Protein AF-A0A972XYU1-F1 (afdb_monomer_lite)

Structure (mmCIF, N/CA/C/O backbone):
data_AF-A0A972XYU1-F1
#
_entry.id   AF-A0A972XYU1-F1
#
loop_
_atom_site.group_PDB
_atom_site.id
_atom_site.type_symbol
_atom_site.label_atom_id
_atom_site.label_alt_id
_atom_site.label_comp_id
_atom_site.label_asym_id
_atom_site.label_entity_id
_atom_site.label_seq_id
_atom_site.pdbx_PDB_ins_code
_atom_site.Cartn_x
_atom_site.Cartn_y
_atom_site.Cartn_z
_atom_site.occupancy
_atom_site.B_iso_or_equiv
_atom_site.auth_seq_id
_atom_site.auth_comp_id
_atom_site.auth_asym_id
_atom_site.auth_atom_id
_atom_site.pdbx_PDB_model_num
ATOM 1 N N . MET A 1 1 ? -11.600 -11.123 3.828 1.00 90.19 1 MET A N 1
ATOM 2 C CA . MET A 1 1 ? -10.222 -11.223 3.298 1.00 90.19 1 MET A CA 1
ATOM 3 C C . MET A 1 1 ? -9.319 -10.352 4.148 1.00 90.19 1 MET A C 1
ATOM 5 O O . MET A 1 1 ? -9.775 -9.289 4.563 1.00 90.19 1 MET A O 1
ATOM 9 N N . ASN A 1 2 ? -8.097 -10.807 4.428 1.00 95.75 2 ASN A N 1
ATOM 10 C CA . ASN A 1 2 ? -7.116 -10.030 5.187 1.00 95.75 2 ASN A CA 1
ATOM 11 C C . ASN A 1 2 ? -6.708 -8.770 4.417 1.00 95.75 2 ASN A C 1
ATOM 13 O O . ASN A 1 2 ? -6.891 -8.700 3.202 1.00 95.75 2 ASN A O 1
ATOM 17 N N . GLN A 1 3 ? -6.166 -7.786 5.122 1.00 98.25 3 GLN A N 1
ATOM 18 C CA . GLN A 1 3 ? -5.840 -6.473 4.581 1.00 98.25 3 GLN A CA 1
ATOM 19 C C . GLN A 1 3 ? -4.377 -6.146 4.861 1.00 98.25 3 GLN A C 1
ATOM 21 O O . GLN A 1 3 ? -3.885 -6.353 5.966 1.00 98.25 3 GLN A O 1
ATOM 26 N N . VAL A 1 4 ? -3.667 -5.637 3.860 1.00 98.69 4 VAL A N 1
ATOM 27 C CA . VAL A 1 4 ? -2.302 -5.121 4.005 1.00 98.69 4 VAL A CA 1
ATOM 28 C C . VAL A 1 4 ? -2.313 -3.658 3.607 1.00 98.69 4 VAL A C 1
ATOM 30 O O . VAL A 1 4 ? -2.708 -3.330 2.493 1.00 98.69 4 VAL A O 1
ATOM 33 N N . TYR A 1 5 ? -1.841 -2.782 4.485 1.00 98.50 5 TYR A N 1
ATOM 34 C CA . TYR A 1 5 ? -1.699 -1.353 4.218 1.00 98.50 5 TYR A CA 1
ATOM 35 C C . TYR A 1 5 ? -0.219 -1.000 4.120 1.00 98.50 5 TYR A C 1
ATOM 37 O O . TYR A 1 5 ? 0.516 -1.202 5.078 1.00 98.50 5 TYR A O 1
ATOM 45 N N . CYS A 1 6 ? 0.251 -0.480 2.981 1.00 98.12 6 CYS A N 1
ATOM 46 C CA . CYS A 1 6 ? 1.668 -0.137 2.801 1.00 98.12 6 CYS A CA 1
ATOM 47 C C . CYS A 1 6 ? 1.879 1.331 2.427 1.00 98.12 6 CYS A C 1
ATOM 49 O O . CYS A 1 6 ? 1.580 1.758 1.305 1.00 98.12 6 CYS A O 1
ATOM 51 N N . GLY A 1 7 ? 2.456 2.104 3.348 1.00 95.88 7 GLY A N 1
ATOM 52 C CA . GLY A 1 7 ? 2.643 3.547 3.207 1.00 95.88 7 GLY A CA 1
ATOM 53 C C . GLY A 1 7 ? 3.882 4.063 3.934 1.00 95.88 7 GLY A C 1
ATOM 54 O O . GLY A 1 7 ? 4.545 3.341 4.660 1.00 95.88 7 GLY A O 1
ATOM 55 N N . CYS A 1 8 ? 4.238 5.328 3.700 1.00 92.38 8 CYS A N 1
ATOM 56 C CA . CYS A 1 8 ? 5.435 5.949 4.294 1.00 92.38 8 CYS A CA 1
ATOM 57 C C . CYS A 1 8 ? 5.183 7.285 5.007 1.00 92.38 8 CYS A C 1
ATOM 59 O O . CYS A 1 8 ? 6.137 7.993 5.301 1.00 92.38 8 CYS A O 1
ATOM 61 N N . GLY A 1 9 ? 3.933 7.717 5.178 1.00 91.19 9 GLY A N 1
ATOM 62 C CA . GLY A 1 9 ? 3.603 9.078 5.616 1.00 91.19 9 GLY A CA 1
ATOM 63 C C . GLY A 1 9 ? 2.517 9.069 6.679 1.00 91.19 9 GLY A C 1
ATOM 64 O O . GLY A 1 9 ? 1.761 8.109 6.766 1.00 91.19 9 GLY A O 1
ATOM 65 N N . LEU A 1 10 ? 2.423 10.149 7.456 1.00 91.25 10 LEU A N 1
ATOM 66 C CA . LEU A 1 10 ? 1.450 10.259 8.550 1.00 91.25 10 LEU A CA 1
ATOM 67 C C . LEU A 1 10 ? 0.012 10.151 8.060 1.00 91.25 10 LEU A C 1
ATOM 69 O O . LEU A 1 10 ? -0.775 9.428 8.649 1.00 91.25 10 LEU A O 1
ATOM 73 N N . TYR A 1 11 ? -0.294 10.796 6.936 1.00 90.75 11 TYR A N 1
ATOM 74 C CA . TYR A 1 11 ? -1.596 10.680 6.287 1.00 90.75 11 TYR A CA 1
ATOM 75 C C . TYR A 1 11 ? -1.922 9.231 5.888 1.00 90.75 11 TYR A C 1
ATOM 77 O O . TYR A 1 11 ? -3.033 8.766 6.106 1.00 90.75 11 TYR A O 1
ATOM 85 N N . HIS A 1 12 ? -0.935 8.478 5.386 1.00 94.69 12 HIS A N 1
ATOM 86 C CA . HIS A 1 12 ? -1.126 7.065 5.051 1.00 94.69 12 HIS A CA 1
ATOM 87 C C . HIS A 1 12 ? -1.398 6.221 6.295 1.00 94.69 12 HIS A C 1
ATOM 89 O O . HIS A 1 12 ? -2.270 5.360 6.273 1.00 94.69 12 HIS A O 1
ATOM 95 N N . ILE A 1 13 ? -0.648 6.462 7.374 1.00 95.31 13 ILE A N 1
ATOM 96 C CA . ILE A 1 13 ? -0.845 5.775 8.654 1.00 95.31 13 ILE A CA 1
ATOM 97 C C . ILE A 1 13 ? -2.240 6.088 9.193 1.00 95.31 13 ILE A C 1
ATOM 99 O O . ILE A 1 13 ? -2.963 5.164 9.539 1.00 95.31 13 ILE A O 1
ATOM 103 N N . TYR A 1 14 ? -2.639 7.359 9.182 1.00 93.19 14 TYR A N 1
ATOM 104 C CA . TYR A 1 14 ? -3.958 7.799 9.621 1.00 93.19 14 TYR A CA 1
ATOM 105 C C . TYR A 1 14 ? -5.088 7.078 8.878 1.00 93.19 14 TYR A C 1
ATOM 107 O O . TYR A 1 14 ? -5.901 6.414 9.511 1.00 93.19 14 TYR A O 1
ATOM 115 N N . ILE A 1 15 ? -5.088 7.097 7.540 1.00 94.38 15 ILE A N 1
ATOM 116 C CA . ILE A 1 15 ? -6.109 6.374 6.762 1.00 94.38 15 ILE A CA 1
ATOM 117 C C . ILE A 1 15 ? -6.056 4.870 7.041 1.00 94.38 15 ILE A C 1
ATOM 119 O O . ILE A 1 15 ? -7.096 4.226 7.141 1.00 94.38 15 ILE A O 1
ATOM 123 N N . SER A 1 16 ? -4.859 4.297 7.190 1.00 97.12 16 SER A N 1
ATOM 124 C CA . SER A 1 16 ? -4.715 2.866 7.480 1.00 97.12 16 SER A CA 1
ATOM 125 C C . SER A 1 16 ? -5.316 2.497 8.834 1.00 97.12 16 SER A C 1
ATOM 127 O O . SER A 1 16 ? -5.904 1.430 8.946 1.00 97.12 16 SER A O 1
ATOM 129 N N . ILE A 1 17 ? -5.209 3.371 9.839 1.00 95.50 17 ILE A N 1
ATOM 130 C CA . ILE A 1 17 ? -5.865 3.202 11.140 1.00 95.50 17 ILE A CA 1
ATOM 131 C C . ILE A 1 17 ? -7.385 3.225 10.968 1.00 95.50 17 ILE A C 1
ATOM 133 O O . ILE A 1 17 ? -8.043 2.273 11.376 1.00 95.50 17 ILE A O 1
ATOM 137 N N . LEU A 1 18 ? -7.932 4.260 10.317 1.00 93.44 18 LEU A N 1
ATOM 138 C CA . LEU A 1 18 ? -9.377 4.379 10.084 1.00 93.44 18 LEU A CA 1
ATOM 139 C C . LEU A 1 18 ? -9.933 3.138 9.373 1.00 93.44 18 LEU A C 1
ATOM 141 O O . LEU A 1 18 ? -10.916 2.529 9.794 1.00 93.44 18 LEU A O 1
ATOM 145 N N . LYS A 1 19 ? -9.246 2.707 8.313 1.00 95.44 19 LYS A N 1
ATOM 146 C CA . LYS A 1 19 ? -9.618 1.515 7.557 1.00 95.44 19 LYS A CA 1
ATOM 147 C C . LYS A 1 19 ? -9.462 0.226 8.360 1.00 95.44 19 LYS A C 1
ATOM 149 O O . LYS A 1 19 ? -10.293 -0.657 8.174 1.00 95.44 19 LYS A O 1
ATOM 154 N N . ALA A 1 20 ? -8.452 0.116 9.222 1.00 96.06 20 ALA A N 1
ATOM 155 C CA . ALA A 1 20 ? -8.247 -1.053 10.073 1.00 96.06 20 ALA A CA 1
ATOM 156 C C . ALA A 1 20 ? -9.299 -1.165 11.185 1.00 96.06 20 ALA A C 1
ATOM 158 O O . ALA A 1 20 ? -9.696 -2.277 11.522 1.00 96.06 20 ALA A O 1
ATOM 159 N N . ILE A 1 21 ? -9.796 -0.042 11.717 1.00 93.31 21 ILE A N 1
ATOM 160 C CA . ILE A 1 21 ? -10.942 -0.024 12.641 1.00 93.31 21 ILE A CA 1
ATOM 161 C C . ILE A 1 21 ? -12.171 -0.623 11.951 1.00 93.31 21 ILE A C 1
ATOM 163 O O . ILE A 1 21 ? -12.780 -1.559 12.472 1.00 93.31 21 ILE A O 1
ATOM 167 N N . ASP A 1 22 ? -12.498 -0.131 10.753 1.00 92.81 22 ASP A N 1
ATOM 168 C CA . ASP A 1 22 ? -13.581 -0.678 9.930 1.00 92.81 22 ASP A CA 1
ATOM 169 C C . ASP A 1 22 ? -13.362 -2.172 9.617 1.00 92.81 22 ASP A C 1
ATOM 171 O O . ASP A 1 22 ? -14.260 -2.999 9.776 1.00 92.81 22 ASP A O 1
ATOM 175 N N . ASP A 1 23 ? -12.144 -2.566 9.245 1.00 95.06 23 ASP A N 1
ATOM 176 C CA . ASP A 1 23 ? -11.809 -3.966 8.984 1.00 95.06 23 ASP A CA 1
ATOM 177 C C . ASP A 1 23 ? -12.017 -4.860 10.208 1.00 95.06 23 ASP A C 1
ATOM 179 O O . ASP A 1 23 ? -12.650 -5.912 10.082 1.00 95.06 23 ASP A O 1
ATOM 183 N N . LYS A 1 24 ? -11.560 -4.427 11.389 1.00 93.56 24 LYS A N 1
ATOM 184 C CA . LYS A 1 24 ? -11.724 -5.162 12.648 1.00 93.56 24 LYS A CA 1
ATOM 185 C C . LYS A 1 24 ? -13.202 -5.317 13.010 1.00 93.56 24 LYS A C 1
ATOM 187 O O . LYS A 1 24 ? -13.619 -6.422 13.354 1.00 93.56 24 LYS A O 1
ATOM 192 N N . LYS A 1 25 ? -14.013 -4.261 12.848 1.00 91.50 25 LYS A N 1
ATOM 193 C CA . LYS A 1 25 ? -15.482 -4.302 13.032 1.00 91.50 25 LYS A CA 1
ATOM 194 C C . LYS A 1 25 ? -16.148 -5.331 12.108 1.00 91.50 25 LYS A C 1
ATOM 196 O O . LYS A 1 25 ? -17.104 -5.990 12.502 1.00 91.50 25 LYS A O 1
ATOM 201 N N . ASN A 1 26 ? -15.589 -5.534 10.917 1.00 92.69 26 ASN A N 1
ATOM 202 C CA . ASN A 1 26 ? -16.036 -6.531 9.942 1.00 92.69 26 ASN A CA 1
ATOM 203 C C . ASN A 1 26 ? -15.332 -7.903 10.072 1.00 92.69 26 ASN A C 1
ATOM 205 O O . ASN A 1 26 ? -15.411 -8.724 9.153 1.00 92.69 26 ASN A O 1
ATOM 209 N N . GLY A 1 27 ? -14.608 -8.164 11.167 1.00 94.69 27 GLY A N 1
ATOM 210 C CA . GLY A 1 27 ? -13.914 -9.436 11.412 1.00 94.69 27 GLY A CA 1
ATOM 211 C C . GLY A 1 27 ? -12.736 -9.717 10.469 1.00 94.69 27 GLY A C 1
ATOM 212 O O . GLY A 1 27 ? -12.319 -10.867 10.318 1.00 94.69 27 GLY A O 1
ATOM 213 N N . ARG A 1 28 ? -12.205 -8.690 9.795 1.00 96.44 28 ARG A N 1
ATOM 214 C CA . ARG A 1 28 ? -11.034 -8.783 8.914 1.00 96.44 28 ARG A CA 1
ATOM 215 C C . ARG A 1 28 ? -9.767 -8.438 9.695 1.00 96.44 28 ARG A C 1
ATOM 217 O O . ARG A 1 28 ? -9.752 -7.522 10.508 1.00 96.44 28 ARG A O 1
ATOM 224 N N . LYS A 1 29 ? -8.686 -9.157 9.398 1.00 98.06 29 LYS A N 1
ATOM 225 C CA . LYS A 1 29 ? -7.358 -8.912 9.972 1.00 98.06 29 LYS A CA 1
ATOM 226 C C . LYS A 1 29 ? -6.569 -7.932 9.115 1.00 98.06 29 LYS A C 1
ATOM 228 O O . LYS A 1 29 ? -6.621 -8.038 7.886 1.00 98.06 29 LYS A O 1
ATOM 233 N N . ALA A 1 30 ? -5.799 -7.048 9.742 1.00 98.50 30 ALA A N 1
ATOM 234 C CA . ALA A 1 30 ? -4.988 -6.048 9.053 1.00 98.50 30 ALA A CA 1
ATOM 235 C C . ALA A 1 30 ? -3.497 -6.163 9.410 1.00 98.50 30 ALA A C 1
ATOM 237 O O . ALA A 1 30 ? -3.143 -6.416 10.554 1.00 98.50 30 ALA A O 1
ATOM 238 N N . LEU A 1 31 ? -2.624 -5.933 8.433 1.00 98.56 31 LEU A N 1
ATOM 239 C CA . LEU A 1 31 ? -1.176 -5.796 8.592 1.00 98.56 31 LEU A CA 1
ATOM 240 C C . LEU A 1 31 ? -0.768 -4.404 8.109 1.00 98.56 31 LEU A C 1
ATOM 242 O O . LEU A 1 31 ? -1.126 -4.008 6.995 1.00 98.56 31 LEU A O 1
ATOM 246 N N . LEU A 1 32 ? 0.005 -3.671 8.909 1.00 98.56 32 LEU A N 1
ATOM 247 C CA . LEU A 1 32 ? 0.544 -2.373 8.508 1.00 98.56 32 LEU A CA 1
ATOM 248 C C . LEU A 1 32 ? 2.018 -2.512 8.127 1.00 98.56 32 LEU A C 1
ATOM 250 O O . LEU A 1 32 ? 2.832 -2.975 8.914 1.00 98.56 32 LEU A O 1
ATOM 254 N N . VAL A 1 33 ? 2.378 -2.065 6.928 1.00 98.31 33 VAL A N 1
ATOM 255 C CA . VAL A 1 33 ? 3.760 -1.975 6.455 1.00 98.31 33 VAL A CA 1
ATOM 256 C C . VAL A 1 33 ? 4.150 -0.505 6.315 1.00 98.31 33 VAL A C 1
ATOM 258 O O . VAL A 1 33 ? 3.739 0.189 5.379 1.00 98.31 33 VAL A O 1
ATOM 261 N N . VAL A 1 34 ? 4.984 -0.031 7.233 1.00 97.38 34 VAL A N 1
ATOM 262 C CA . VAL A 1 34 ? 5.518 1.329 7.257 1.00 97.38 34 VAL A CA 1
ATOM 263 C C . VAL A 1 34 ? 6.870 1.361 6.554 1.00 97.38 34 VAL A C 1
ATOM 265 O O . VAL A 1 34 ? 7.846 0.782 7.017 1.00 97.38 34 VAL A O 1
ATOM 268 N N . ILE A 1 35 ? 6.952 2.088 5.443 1.00 95.62 35 ILE A N 1
ATOM 269 C CA . ILE A 1 35 ? 8.228 2.370 4.782 1.00 95.62 35 ILE A CA 1
ATOM 270 C C . ILE A 1 35 ? 8.944 3.497 5.539 1.00 95.62 35 ILE A C 1
ATOM 272 O O . ILE A 1 35 ? 8.506 4.654 5.499 1.00 95.62 35 ILE A O 1
ATOM 276 N N . ASN A 1 36 ? 10.040 3.157 6.217 1.00 93.69 36 ASN A N 1
ATOM 277 C CA . ASN A 1 36 ? 10.718 4.008 7.203 1.00 93.69 36 ASN A CA 1
ATOM 278 C C . ASN A 1 36 ? 11.739 4.994 6.613 1.00 93.69 36 ASN A C 1
ATOM 280 O O . ASN A 1 36 ? 12.052 6.021 7.210 1.00 93.69 36 ASN A O 1
ATOM 284 N N . ASP A 1 37 ? 12.219 4.737 5.402 1.00 90.50 37 ASP A N 1
ATOM 285 C CA . ASP A 1 37 ? 13.384 5.412 4.827 1.00 90.50 37 ASP A CA 1
ATOM 286 C C . ASP A 1 37 ? 13.052 6.656 3.980 1.00 90.50 37 ASP A C 1
ATOM 288 O O . ASP A 1 37 ? 13.863 7.128 3.172 1.00 90.50 37 ASP A O 1
ATOM 292 N N . ARG A 1 38 ? 11.845 7.209 4.160 1.00 86.88 38 ARG A N 1
ATOM 293 C CA . ARG A 1 38 ? 11.363 8.410 3.454 1.00 86.88 38 ARG A CA 1
ATOM 294 C C . ARG A 1 38 ? 10.969 9.551 4.378 1.00 86.88 38 ARG A C 1
ATOM 296 O O . ARG A 1 38 ? 11.297 10.699 4.075 1.00 86.88 38 ARG A O 1
ATOM 303 N N . THR A 1 39 ? 10.243 9.247 5.448 1.00 87.50 39 THR A N 1
ATOM 304 C CA . THR A 1 39 ? 9.704 10.246 6.374 1.00 87.50 39 THR A CA 1
ATOM 305 C C . THR A 1 39 ? 10.495 10.205 7.665 1.00 87.50 39 THR A C 1
ATOM 307 O O . THR A 1 39 ? 10.590 9.172 8.320 1.00 87.50 39 THR A O 1
ATOM 310 N N . LYS A 1 40 ? 11.074 11.349 8.029 1.00 86.06 40 LYS A N 1
ATOM 311 C CA . LYS A 1 40 ? 11.899 11.470 9.229 1.00 86.06 40 LYS A CA 1
ATOM 312 C C . LYS A 1 40 ? 11.090 11.083 10.472 1.00 86.06 40 LYS A C 1
ATOM 314 O O . LYS A 1 40 ? 9.971 11.559 10.638 1.00 86.06 40 LYS A O 1
ATOM 319 N N . ASN A 1 41 ? 11.689 10.270 11.340 1.00 86.69 41 ASN A N 1
ATOM 320 C CA . ASN A 1 41 ? 11.133 9.827 12.623 1.00 86.69 41 ASN A CA 1
ATOM 321 C C . ASN A 1 41 ? 9.821 9.025 12.530 1.00 86.69 41 ASN A C 1
ATOM 323 O O . ASN A 1 41 ? 9.164 8.838 13.552 1.00 86.69 41 ASN A O 1
ATOM 327 N N . ILE A 1 42 ? 9.429 8.526 11.352 1.00 88.69 42 ILE A N 1
ATOM 328 C CA . ILE A 1 42 ? 8.193 7.736 11.215 1.00 88.69 42 ILE A CA 1
ATOM 329 C C . ILE A 1 42 ? 8.232 6.451 12.060 1.00 88.69 42 ILE A C 1
ATOM 331 O O . ILE A 1 42 ? 7.205 6.007 12.553 1.00 88.69 42 ILE A O 1
ATOM 335 N N . GLU A 1 43 ? 9.429 5.912 12.305 1.00 88.56 43 GLU A N 1
ATOM 336 C CA . GLU A 1 43 ? 9.661 4.735 13.152 1.00 88.56 43 GLU A CA 1
ATOM 337 C C . GLU A 1 43 ? 9.258 4.949 14.612 1.00 88.56 43 GLU A C 1
ATOM 339 O O . GLU A 1 43 ? 8.939 3.993 15.310 1.00 88.56 43 GLU A O 1
ATOM 344 N N . THR A 1 44 ? 9.217 6.203 15.076 1.00 90.75 44 THR A N 1
ATOM 345 C CA . THR A 1 44 ? 8.785 6.511 16.450 1.00 90.75 44 THR A CA 1
ATOM 346 C C . THR A 1 44 ? 7.309 6.186 16.684 1.00 90.75 44 THR A C 1
ATOM 348 O O . THR A 1 44 ? 6.879 6.126 17.829 1.00 90.75 44 THR A O 1
ATOM 351 N N . LEU A 1 45 ? 6.546 5.953 15.610 1.00 91.88 45 LEU A N 1
ATOM 352 C CA . LEU A 1 45 ? 5.145 5.552 15.666 1.00 91.88 45 LEU A CA 1
ATOM 353 C C . LEU A 1 45 ? 4.942 4.038 15.745 1.00 91.88 45 LEU A C 1
ATOM 355 O O . LEU A 1 45 ? 3.822 3.625 16.005 1.00 91.88 45 LEU A O 1
ATOM 359 N N . ILE A 1 46 ? 5.963 3.203 15.530 1.00 93.12 46 ILE A N 1
ATOM 360 C CA . ILE A 1 46 ? 5.765 1.746 15.419 1.00 93.12 46 ILE A CA 1
ATOM 361 C C . ILE A 1 46 ? 5.200 1.153 16.717 1.00 93.12 46 ILE A C 1
ATOM 363 O O . ILE A 1 46 ? 4.178 0.475 16.668 1.00 93.12 46 ILE A O 1
ATOM 367 N N . GLU A 1 47 ? 5.794 1.461 17.874 1.00 92.75 47 GLU A N 1
ATOM 368 C CA . GLU A 1 47 ? 5.302 0.950 19.165 1.00 92.75 47 GLU A CA 1
ATOM 369 C C . GLU A 1 47 ? 3.916 1.505 19.542 1.00 92.75 47 GLU A C 1
ATOM 371 O O . GLU A 1 47 ? 3.035 0.703 19.862 1.00 92.75 47 GLU A O 1
ATOM 376 N N . PRO A 1 48 ? 3.641 2.823 19.426 1.00 92.25 48 PRO A N 1
ATOM 377 C CA . PRO A 1 48 ? 2.282 3.331 19.608 1.00 92.25 48 PRO A CA 1
ATOM 378 C C . PRO A 1 48 ? 1.253 2.708 18.651 1.00 92.25 48 PRO A C 1
ATOM 380 O O . PRO A 1 48 ? 0.110 2.487 19.028 1.00 92.25 48 PRO A O 1
ATOM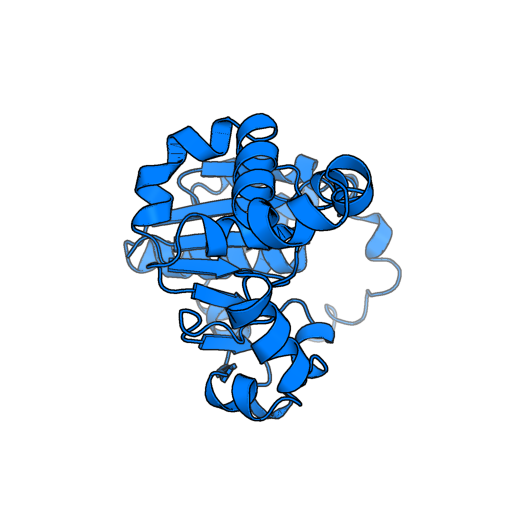 383 N N . LEU A 1 49 ? 1.628 2.388 17.409 1.00 94.62 49 LEU A N 1
ATOM 384 C CA . LEU A 1 49 ? 0.718 1.731 16.465 1.00 94.62 49 LEU A CA 1
ATOM 385 C C . LEU A 1 49 ? 0.427 0.278 16.853 1.00 94.62 49 LEU A C 1
ATOM 387 O O . LEU A 1 49 ? -0.699 -0.182 16.666 1.00 94.62 49 LEU A O 1
ATOM 391 N N . ARG A 1 50 ? 1.410 -0.440 17.406 1.00 94.69 50 ARG A N 1
ATOM 392 C CA . ARG A 1 50 ? 1.222 -1.803 17.928 1.00 94.69 50 ARG A CA 1
ATOM 393 C C . ARG A 1 50 ? 0.271 -1.826 19.122 1.00 94.69 50 ARG A C 1
ATOM 395 O O . ARG A 1 50 ? -0.572 -2.713 19.207 1.00 94.69 50 ARG A O 1
ATOM 402 N N . SER A 1 51 ? 0.340 -0.826 20.004 1.00 91.38 51 SER A N 1
ATOM 403 C CA . SER A 1 51 ? -0.540 -0.743 21.181 1.00 91.38 51 SER A CA 1
ATOM 404 C C . SER A 1 51 ? -2.016 -0.469 20.841 1.00 91.38 51 SER A C 1
ATOM 406 O O . SER A 1 51 ? -2.896 -0.633 21.692 1.00 91.38 51 SER A O 1
ATOM 408 N N . LEU A 1 52 ? -2.327 -0.104 19.590 1.00 90.75 52 LEU A N 1
ATOM 409 C CA . LEU A 1 52 ? -3.708 0.035 19.132 1.00 90.75 52 LEU A CA 1
ATOM 410 C C . LEU A 1 52 ? -4.446 -1.308 19.013 1.00 90.75 52 LEU A C 1
ATOM 412 O O . LEU A 1 52 ? -5.677 -1.305 19.005 1.00 90.75 52 LEU A O 1
ATOM 416 N N . ASP A 1 53 ? -3.743 -2.443 18.932 1.00 91.75 53 ASP A N 1
ATOM 417 C CA . ASP A 1 53 ? -4.359 -3.765 18.708 1.00 91.75 53 ASP A CA 1
ATOM 418 C C . ASP A 1 53 ? -5.274 -3.788 17.456 1.00 91.75 53 ASP A C 1
ATOM 420 O O . ASP A 1 53 ? -6.263 -4.510 17.369 1.00 91.75 53 ASP A O 1
ATOM 424 N N . LEU A 1 54 ? -5.000 -2.927 16.471 1.00 94.81 54 LEU A N 1
ATOM 425 C CA . LEU A 1 54 ? -5.750 -2.868 15.206 1.00 94.81 54 LEU A CA 1
ATOM 426 C C . LEU A 1 54 ? -5.106 -3.709 14.110 1.00 94.81 54 LEU A C 1
ATOM 428 O O . LEU A 1 54 ? -5.777 -4.142 13.174 1.00 94.81 54 LEU A O 1
ATOM 432 N N . PHE A 1 55 ? -3.800 -3.908 14.220 1.00 97.62 55 PHE A N 1
ATOM 433 C CA . PHE A 1 55 ? -3.008 -4.646 13.260 1.00 97.62 55 PHE A CA 1
ATOM 434 C C . PHE A 1 55 ? -2.476 -5.901 13.934 1.00 97.62 55 PHE A C 1
ATOM 436 O O . PHE A 1 55 ? -2.033 -5.848 15.077 1.00 97.62 55 PHE A O 1
ATOM 443 N N . GLU A 1 56 ? -2.469 -7.008 13.199 1.00 97.69 56 GLU A N 1
ATOM 444 C CA . GLU A 1 56 ? -1.799 -8.238 13.623 1.00 97.69 56 GLU A CA 1
ATOM 445 C C . GLU A 1 56 ? -0.300 -7.985 13.835 1.00 97.69 56 GLU A C 1
ATOM 447 O O . GLU A 1 56 ? 0.311 -8.600 14.700 1.00 97.69 56 GLU A O 1
ATOM 452 N N . GLU A 1 57 ? 0.278 -7.066 13.050 1.00 97.94 57 GLU A N 1
ATOM 453 C CA . GLU A 1 57 ? 1.635 -6.553 13.220 1.00 97.94 57 GLU A CA 1
ATOM 454 C C . GLU A 1 57 ? 1.818 -5.210 12.483 1.00 97.94 57 GLU A C 1
ATOM 456 O O . GLU A 1 57 ? 1.102 -4.880 11.527 1.00 97.94 57 GLU A O 1
ATOM 461 N N . VAL A 1 58 ? 2.810 -4.435 12.922 1.00 98.06 58 VAL A N 1
ATOM 462 C CA . VAL A 1 58 ? 3.295 -3.217 12.273 1.00 98.06 58 VAL A CA 1
ATOM 463 C C . VAL A 1 58 ? 4.749 -3.430 11.848 1.00 98.06 58 VAL A C 1
ATOM 465 O O . VAL A 1 58 ? 5.682 -3.364 12.647 1.00 98.06 58 VAL A O 1
ATOM 468 N N . LEU A 1 59 ? 4.961 -3.666 10.555 1.00 97.69 59 LEU A N 1
ATOM 469 C CA . LEU A 1 59 ? 6.278 -3.902 9.974 1.00 97.69 59 LEU A CA 1
ATOM 470 C C . LEU A 1 59 ? 6.925 -2.585 9.548 1.00 97.69 59 LEU A C 1
ATOM 472 O O . LEU A 1 59 ? 6.402 -1.883 8.686 1.00 97.69 59 LEU A O 1
ATOM 476 N N . SER A 1 60 ? 8.102 -2.283 10.088 1.00 96.50 60 SER A N 1
ATOM 477 C CA . SER A 1 60 ? 8.973 -1.220 9.574 1.00 96.50 60 SER A CA 1
ATOM 478 C C . SER A 1 60 ? 9.873 -1.788 8.477 1.00 96.50 60 SER A C 1
ATOM 480 O O . SER A 1 60 ? 10.533 -2.799 8.713 1.00 96.50 60 SER A O 1
ATOM 482 N N . VAL A 1 61 ? 9.885 -1.195 7.280 1.00 96.38 61 VAL A N 1
ATOM 483 C CA . VAL A 1 61 ? 10.672 -1.686 6.133 1.00 96.38 61 VAL A CA 1
ATOM 484 C C . VAL A 1 61 ? 11.400 -0.566 5.388 1.00 96.38 61 VAL A C 1
ATOM 486 O O . VAL A 1 61 ? 10.851 0.511 5.156 1.00 96.38 61 VAL A O 1
ATOM 489 N N . GLU A 1 62 ? 12.608 -0.847 4.912 1.00 94.94 62 GLU A N 1
ATOM 490 C CA . GLU A 1 62 ? 13.350 0.007 3.985 1.00 94.94 62 GLU A CA 1
ATOM 491 C C . GLU A 1 62 ? 12.910 -0.244 2.538 1.00 94.94 62 GLU A C 1
ATOM 493 O O . GLU A 1 62 ? 12.635 -1.378 2.135 1.00 94.94 62 GLU A O 1
ATOM 498 N N . SER A 1 63 ? 12.868 0.803 1.708 1.00 93.62 63 SER A N 1
ATOM 499 C CA . SER A 1 63 ? 12.472 0.647 0.309 1.00 93.62 63 SER A CA 1
ATOM 500 C C . SER A 1 63 ? 12.984 1.727 -0.652 1.00 93.62 63 SER A C 1
ATOM 502 O O . SER A 1 63 ? 13.544 1.407 -1.708 1.00 93.62 63 SER A O 1
ATOM 504 N N . TYR A 1 64 ? 12.807 3.019 -0.353 1.00 90.50 64 TYR A N 1
ATOM 505 C CA . TYR A 1 64 ? 13.242 4.082 -1.273 1.00 90.50 64 TYR A CA 1
ATOM 506 C C . TYR A 1 64 ? 14.753 4.080 -1.490 1.00 90.50 64 TYR A C 1
ATOM 508 O O . TYR A 1 64 ? 15.228 4.256 -2.619 1.00 90.50 64 TYR A O 1
ATOM 516 N N . THR A 1 65 ? 15.501 3.906 -0.409 1.00 88.69 65 THR A N 1
ATOM 517 C CA . THR A 1 65 ? 16.960 3.921 -0.400 1.00 88.69 65 THR A CA 1
ATOM 518 C C . THR A 1 65 ? 17.528 2.707 -1.124 1.00 88.69 65 THR A C 1
ATOM 520 O O . THR A 1 65 ? 18.466 2.868 -1.909 1.00 88.69 65 THR A O 1
ATOM 523 N N . LEU A 1 66 ? 16.887 1.539 -0.988 1.00 86.94 66 LEU A N 1
ATOM 524 C CA . LEU A 1 66 ? 17.286 0.288 -1.641 1.00 86.94 66 LEU A CA 1
ATOM 525 C C . LEU A 1 66 ? 17.430 0.473 -3.148 1.00 86.94 66 LEU A C 1
ATOM 527 O O . LEU A 1 66 ? 18.451 0.164 -3.765 1.00 86.94 66 LEU A O 1
ATOM 531 N N . PHE A 1 67 ? 16.420 1.086 -3.757 1.00 82.56 67 PHE A N 1
ATOM 532 C CA . PHE A 1 67 ? 16.340 1.179 -5.205 1.00 82.56 67 PHE A CA 1
ATOM 533 C C . PHE A 1 67 ? 17.081 2.375 -5.806 1.00 82.56 67 PHE A C 1
ATOM 535 O O . PHE A 1 67 ? 17.096 2.517 -7.046 1.00 82.56 67 PHE A O 1
ATOM 542 N N . LYS A 1 68 ? 17.704 3.217 -4.971 1.00 83.50 68 LYS A N 1
ATOM 543 C CA . LYS A 1 68 ? 18.577 4.311 -5.403 1.00 83.50 68 LYS A CA 1
ATOM 544 C C . LYS A 1 68 ? 19.838 3.716 -6.027 1.00 83.50 68 LYS A C 1
ATOM 546 O O . LYS A 1 68 ? 20.520 2.893 -5.432 1.00 83.50 68 LYS A O 1
ATOM 551 N N . GLY A 1 69 ? 20.136 4.092 -7.270 1.00 79.81 69 GLY A N 1
ATOM 552 C CA . GLY A 1 69 ? 21.322 3.594 -7.979 1.00 79.81 69 GLY A CA 1
ATOM 553 C C . GLY A 1 69 ? 21.250 2.138 -8.465 1.00 79.81 69 GLY A C 1
ATOM 554 O O . GLY A 1 69 ? 22.216 1.676 -9.066 1.00 79.81 69 GLY A O 1
ATOM 555 N N . LEU A 1 70 ? 20.116 1.436 -8.311 1.00 85.25 70 LEU A N 1
ATOM 556 C CA . LEU A 1 70 ? 19.958 0.032 -8.732 1.00 85.25 70 LEU A CA 1
ATOM 557 C C . LEU A 1 70 ? 20.380 -0.217 -10.192 1.00 85.25 70 LEU A C 1
ATOM 559 O O . LEU A 1 70 ? 21.073 -1.183 -10.490 1.00 85.25 70 LEU A O 1
ATOM 563 N N . LYS A 1 71 ? 20.015 0.689 -11.112 1.00 85.19 71 LYS A N 1
ATOM 564 C CA . LYS A 1 71 ? 20.406 0.594 -12.531 1.00 85.19 71 LYS A CA 1
ATOM 565 C C . LYS A 1 71 ? 21.926 0.621 -12.717 1.00 85.19 71 LYS A C 1
ATOM 567 O O . LYS A 1 71 ? 22.442 -0.108 -13.555 1.00 85.19 71 LYS A O 1
ATOM 572 N N . LYS A 1 72 ? 22.632 1.444 -11.932 1.00 87.19 72 LYS A N 1
ATOM 573 C CA . LYS A 1 72 ? 24.096 1.546 -11.970 1.00 87.19 72 LYS A CA 1
ATOM 574 C C . LYS A 1 72 ? 24.745 0.273 -11.421 1.00 87.19 72 LYS A C 1
ATOM 576 O O . LYS A 1 72 ? 25.679 -0.217 -12.036 1.00 87.19 72 LYS A O 1
ATOM 581 N N . ARG A 1 73 ? 24.218 -0.281 -10.320 1.00 86.06 73 ARG A N 1
ATOM 582 C CA . ARG A 1 73 ? 24.729 -1.524 -9.709 1.00 86.06 73 ARG A CA 1
ATOM 583 C C . ARG A 1 73 ? 24.533 -2.753 -10.598 1.00 86.06 73 ARG A C 1
ATOM 585 O O . ARG A 1 73 ? 25.432 -3.573 -10.706 1.00 86.06 73 ARG A O 1
ATOM 592 N N . LEU A 1 74 ? 23.367 -2.885 -11.235 1.00 86.25 74 LEU A N 1
ATOM 593 C CA . LEU A 1 74 ? 23.060 -4.047 -12.078 1.00 86.25 74 LEU A CA 1
ATOM 594 C C . LEU A 1 74 ? 23.684 -3.960 -13.479 1.00 86.25 74 LEU A C 1
ATOM 596 O O . LEU A 1 74 ? 23.942 -4.991 -14.096 1.00 86.25 74 LEU A O 1
ATOM 600 N N . GLY A 1 75 ? 23.899 -2.749 -13.996 1.00 88.31 75 GLY A N 1
ATOM 601 C CA . GLY A 1 75 ? 24.174 -2.520 -15.413 1.00 88.31 75 GLY A CA 1
ATOM 602 C C . GLY A 1 75 ? 22.898 -2.569 -16.264 1.00 88.31 75 GLY A C 1
ATOM 603 O O . GLY A 1 75 ? 21.871 -3.113 -15.856 1.00 88.31 75 GLY A O 1
ATOM 604 N N . ILE A 1 76 ? 22.943 -1.974 -17.461 1.00 85.75 76 ILE A N 1
ATOM 605 C CA . ILE A 1 76 ? 21.754 -1.747 -18.305 1.00 85.75 76 ILE A CA 1
ATOM 606 C C . ILE A 1 76 ? 21.055 -3.066 -18.657 1.00 85.75 76 ILE A C 1
ATOM 608 O O . ILE A 1 76 ? 19.870 -3.206 -18.374 1.00 85.75 76 ILE A O 1
ATOM 612 N N . PHE A 1 77 ? 21.776 -4.054 -19.191 1.00 84.12 77 PHE A N 1
ATOM 613 C CA . PHE A 1 77 ? 21.182 -5.328 -19.615 1.00 84.12 77 PHE A CA 1
ATOM 614 C C . PHE A 1 77 ? 20.480 -6.068 -18.468 1.00 84.12 77 PHE A C 1
ATOM 616 O O . PHE A 1 77 ? 19.293 -6.380 -18.564 1.00 84.12 77 PHE A O 1
ATOM 623 N N . LYS A 1 78 ? 21.162 -6.280 -17.334 1.00 83.56 78 LYS A N 1
ATOM 624 C CA . LYS A 1 78 ? 20.549 -6.939 -16.166 1.00 83.56 78 LYS A CA 1
ATOM 625 C C . LYS A 1 78 ? 19.420 -6.107 -15.557 1.00 83.56 78 LYS A C 1
ATOM 627 O O . LYS A 1 78 ? 18.481 -6.674 -15.011 1.00 83.56 78 LYS A O 1
ATOM 632 N N . TYR A 1 79 ? 19.466 -4.781 -15.671 1.00 83.62 79 TYR A N 1
ATOM 633 C CA . TYR A 1 79 ? 18.365 -3.921 -15.244 1.00 83.62 79 TYR A CA 1
ATOM 634 C C . TYR A 1 79 ? 17.122 -4.038 -16.140 1.00 83.62 79 TYR A C 1
ATOM 636 O O . TYR A 1 79 ? 16.014 -3.810 -15.664 1.00 83.62 79 TYR A O 1
ATOM 644 N N . PHE A 1 80 ? 17.267 -4.375 -17.420 1.00 83.44 80 PHE A N 1
ATOM 645 C CA . PHE A 1 80 ? 16.113 -4.583 -18.298 1.00 83.44 80 PHE A CA 1
ATOM 646 C C . PHE A 1 80 ? 15.497 -5.974 -18.119 1.00 83.44 80 PHE A C 1
ATOM 648 O O . PHE A 1 80 ? 14.286 -6.068 -17.968 1.00 83.44 80 PHE A O 1
ATOM 655 N N . PHE A 1 81 ? 16.312 -7.030 -18.044 1.00 83.94 81 PHE A N 1
ATOM 656 C CA . PHE A 1 81 ? 15.805 -8.413 -18.028 1.00 83.94 81 PHE A CA 1
ATOM 657 C C . PHE A 1 81 ? 15.731 -9.057 -16.635 1.00 83.94 81 PHE A C 1
ATOM 659 O O . PHE A 1 81 ? 14.957 -9.982 -16.415 1.00 83.94 81 PHE A O 1
ATOM 666 N N . GLY A 1 82 ? 16.526 -8.586 -15.672 1.00 85.94 82 GLY A N 1
ATOM 667 C CA . GLY A 1 82 ? 16.654 -9.184 -14.334 1.00 85.94 82 GLY A CA 1
ATOM 668 C C . GLY A 1 82 ? 16.119 -8.318 -13.195 1.00 85.94 82 GLY A C 1
ATOM 669 O O . GLY A 1 82 ? 16.269 -8.676 -12.025 1.00 85.94 82 GLY A O 1
ATOM 670 N N . ARG A 1 83 ? 15.510 -7.166 -13.496 1.00 89.31 83 ARG A N 1
ATOM 671 C CA . ARG A 1 83 ? 15.138 -6.179 -12.474 1.00 89.31 83 ARG A CA 1
ATOM 672 C C . ARG A 1 83 ? 14.081 -6.668 -11.499 1.00 89.31 83 ARG A C 1
ATOM 674 O O . ARG A 1 83 ? 14.203 -6.340 -10.326 1.00 89.31 83 ARG A O 1
ATOM 681 N N . ALA A 1 84 ? 13.075 -7.420 -11.939 1.00 90.44 84 ALA A N 1
ATOM 682 C CA . ALA A 1 84 ? 12.045 -7.929 -11.032 1.00 90.44 84 ALA A CA 1
ATOM 683 C C . ALA A 1 84 ? 12.659 -8.839 -9.952 1.00 90.44 84 ALA A C 1
ATOM 685 O O . ALA A 1 84 ? 12.461 -8.614 -8.759 1.00 90.44 84 ALA A O 1
ATOM 686 N N . LYS A 1 85 ? 13.514 -9.782 -10.373 1.00 91.06 85 LYS A N 1
ATOM 687 C CA . LYS A 1 85 ? 14.273 -10.661 -9.474 1.00 91.06 85 LYS A CA 1
ATOM 688 C C . LYS A 1 85 ? 15.199 -9.872 -8.545 1.00 91.06 85 LYS A C 1
ATOM 690 O O . LYS A 1 85 ? 15.252 -10.172 -7.359 1.00 91.06 85 LYS A O 1
ATOM 695 N N . ALA A 1 86 ? 15.901 -8.863 -9.064 1.00 91.50 86 ALA A N 1
ATOM 696 C CA . ALA A 1 86 ? 16.790 -8.030 -8.257 1.00 91.50 86 ALA A CA 1
ATOM 697 C C . ALA A 1 86 ? 16.031 -7.198 -7.212 1.00 91.50 86 ALA A C 1
ATOM 699 O O . ALA A 1 86 ? 16.471 -7.122 -6.075 1.00 91.50 86 ALA A O 1
ATOM 700 N N . ILE A 1 87 ? 14.881 -6.618 -7.578 1.00 93.19 87 ILE A N 1
ATOM 701 C CA . ILE A 1 87 ? 14.018 -5.877 -6.646 1.00 93.19 87 ILE A CA 1
ATOM 702 C C . ILE A 1 87 ? 13.523 -6.793 -5.534 1.00 93.19 87 ILE A C 1
ATOM 704 O O . ILE A 1 87 ? 13.634 -6.423 -4.373 1.00 93.19 87 ILE A O 1
ATOM 708 N N . LYS A 1 88 ? 13.006 -7.976 -5.890 1.00 94.75 88 LYS A N 1
ATOM 709 C CA . LYS A 1 88 ? 12.549 -8.968 -4.913 1.00 94.75 88 LYS A CA 1
ATOM 710 C C . LYS A 1 88 ? 13.670 -9.331 -3.940 1.00 94.75 88 LYS A C 1
ATOM 712 O O . LYS A 1 88 ? 13.500 -9.174 -2.740 1.00 94.75 88 LYS A O 1
ATOM 717 N N . LYS A 1 89 ? 14.827 -9.721 -4.479 1.00 93.56 89 LYS A N 1
ATOM 718 C CA . LYS A 1 89 ? 15.993 -10.118 -3.690 1.00 93.56 89 LYS A CA 1
ATOM 719 C C . LYS A 1 89 ? 16.469 -9.003 -2.752 1.00 93.56 89 LYS A C 1
ATOM 721 O O . LYS A 1 89 ? 16.572 -9.237 -1.559 1.00 93.56 89 LYS A O 1
ATOM 726 N N . GLU A 1 90 ? 16.730 -7.800 -3.272 1.00 93.44 90 GLU A N 1
ATOM 727 C CA . GLU A 1 90 ? 17.227 -6.688 -2.444 1.00 93.44 90 GLU A CA 1
ATOM 728 C C . GLU A 1 90 ? 16.221 -6.285 -1.354 1.00 93.44 90 GLU A C 1
ATOM 730 O O . GLU A 1 90 ? 16.633 -5.905 -0.261 1.00 93.44 90 GLU A O 1
ATOM 735 N N . PHE A 1 91 ? 14.916 -6.358 -1.640 1.00 96.50 91 PHE A N 1
ATOM 736 C CA . PHE A 1 91 ? 13.882 -6.042 -0.658 1.00 96.50 91 PHE A CA 1
ATOM 737 C C . PHE A 1 91 ? 13.820 -7.088 0.461 1.00 96.50 91 PHE A C 1
ATOM 739 O O . PHE A 1 91 ? 13.787 -6.706 1.626 1.00 96.50 91 PHE A O 1
ATOM 746 N N . GLU A 1 92 ? 13.835 -8.383 0.125 1.00 96.69 92 GLU A N 1
ATOM 747 C CA . GLU A 1 92 ? 13.789 -9.488 1.099 1.00 96.69 92 GLU A CA 1
ATOM 748 C C . GLU A 1 92 ? 15.074 -9.556 1.947 1.00 96.69 92 GLU A C 1
ATOM 750 O O . GLU A 1 92 ? 14.998 -9.784 3.148 1.00 96.69 92 GLU A O 1
ATOM 755 N N . GLU A 1 93 ? 16.251 -9.285 1.367 1.00 95.25 93 GLU A N 1
ATOM 756 C CA . GLU A 1 93 ? 17.530 -9.265 2.104 1.00 95.25 93 GLU A CA 1
ATOM 757 C C . GLU A 1 93 ? 17.611 -8.137 3.141 1.00 95.25 93 GLU A C 1
ATOM 759 O O . GLU A 1 93 ? 18.280 -8.278 4.163 1.00 95.25 93 GLU A O 1
ATOM 764 N N . ARG A 1 94 ? 16.963 -7.001 2.873 1.00 95.12 94 ARG A N 1
ATOM 765 C CA . ARG A 1 94 ? 16.975 -5.827 3.761 1.00 95.12 94 ARG A CA 1
ATOM 766 C C . ARG A 1 94 ? 15.820 -5.806 4.746 1.00 95.12 94 ARG A C 1
ATOM 768 O O . ARG A 1 94 ? 15.923 -5.143 5.769 1.00 95.12 94 ARG A O 1
ATOM 775 N N . ASN A 1 95 ? 14.755 -6.535 4.440 1.00 97.19 95 ASN A N 1
ATOM 776 C CA . ASN A 1 95 ? 13.553 -6.613 5.254 1.00 97.19 95 ASN A CA 1
ATOM 777 C C . ASN A 1 95 ? 13.176 -8.077 5.523 1.00 97.19 95 ASN A C 1
ATOM 779 O O . ASN A 1 95 ? 12.074 -8.480 5.149 1.00 97.19 95 ASN A O 1
ATOM 783 N N . PRO A 1 96 ? 14.055 -8.899 6.127 1.00 97.19 96 PRO A N 1
ATOM 784 C CA . PRO A 1 96 ? 13.798 -10.330 6.309 1.00 97.19 96 PRO A CA 1
ATOM 785 C C . PRO A 1 96 ? 12.496 -10.620 7.073 1.00 97.19 96 PRO A C 1
ATOM 787 O O . PRO A 1 96 ? 11.814 -11.590 6.753 1.00 97.19 96 PRO A O 1
ATOM 790 N N . GLN A 1 97 ? 12.086 -9.735 7.986 1.00 96.38 97 GLN A N 1
ATOM 791 C CA . GLN A 1 97 ? 10.830 -9.809 8.739 1.00 96.38 97 GLN A CA 1
ATOM 792 C C . GLN A 1 97 ? 9.576 -9.871 7.851 1.00 96.38 97 GLN A C 1
ATOM 794 O O . GLN A 1 97 ? 8.547 -10.391 8.267 1.00 96.38 97 GLN A O 1
ATOM 799 N N . ILE A 1 98 ? 9.632 -9.379 6.603 1.00 97.06 98 ILE A N 1
ATOM 800 C CA . ILE A 1 98 ? 8.486 -9.464 5.682 1.00 97.06 98 ILE A CA 1
ATOM 801 C C . ILE A 1 98 ? 8.173 -10.913 5.284 1.00 97.06 98 ILE A C 1
ATOM 803 O O . ILE A 1 98 ? 7.043 -11.210 4.900 1.00 97.06 98 ILE A O 1
ATOM 807 N N . LEU A 1 99 ? 9.168 -11.805 5.347 1.00 97.50 99 LEU A N 1
ATOM 808 C CA . LEU A 1 99 ? 9.038 -13.204 4.937 1.00 97.50 99 LEU A CA 1
ATOM 809 C C . LEU A 1 99 ? 8.235 -14.026 5.948 1.00 97.50 99 LEU A C 1
ATOM 811 O O . LEU A 1 99 ? 7.560 -14.973 5.555 1.00 97.50 99 LEU A O 1
ATOM 815 N N . GLU A 1 100 ? 8.250 -13.632 7.221 1.00 98.12 100 GLU A N 1
ATOM 816 C CA . GLU A 1 100 ? 7.436 -14.248 8.278 1.00 98.12 100 GLU A CA 1
ATOM 817 C C . GLU A 1 100 ? 5.932 -14.064 8.012 1.00 98.12 100 GLU A C 1
ATOM 819 O O . GLU A 1 100 ? 5.112 -14.886 8.413 1.00 98.12 100 GLU A O 1
ATOM 824 N N . TRP A 1 101 ? 5.579 -13.026 7.249 1.00 98.06 101 TRP A N 1
ATOM 825 C CA . TRP A 1 101 ? 4.207 -12.662 6.898 1.00 98.06 101 TRP A CA 1
ATOM 826 C C . TRP A 1 101 ? 3.831 -13.017 5.451 1.00 98.06 101 TRP A C 1
ATOM 828 O O . TRP A 1 101 ? 2.762 -12.620 4.986 1.00 98.06 101 TRP A O 1
ATOM 838 N N . ASP A 1 102 ? 4.663 -13.777 4.728 1.00 97.75 102 ASP A N 1
ATOM 839 C CA . ASP A 1 102 ? 4.464 -14.089 3.300 1.00 97.75 102 ASP A CA 1
ATOM 840 C C . ASP A 1 102 ? 3.093 -14.733 3.038 1.00 97.75 102 ASP A C 1
ATOM 842 O O . ASP A 1 102 ? 2.345 -14.274 2.174 1.00 97.75 102 ASP A O 1
ATOM 846 N N . ALA A 1 103 ? 2.702 -15.714 3.860 1.00 97.81 103 ALA A N 1
ATOM 847 C CA . ALA A 1 103 ? 1.404 -16.380 3.750 1.00 97.81 103 ALA A CA 1
ATOM 848 C C . ALA A 1 103 ? 0.223 -15.439 4.044 1.00 97.81 103 ALA A C 1
ATOM 850 O O . ALA A 1 103 ? -0.811 -15.526 3.379 1.00 97.81 103 ALA A O 1
ATOM 851 N N . PHE A 1 104 ? 0.367 -14.524 5.008 1.00 98.38 104 PHE A N 1
ATOM 852 C CA . PHE A 1 104 ? -0.662 -13.526 5.300 1.00 98.38 104 PHE A CA 1
ATOM 853 C C . PHE A 1 104 ? -0.839 -12.585 4.107 1.00 98.38 104 PHE A C 1
ATOM 855 O O . PHE A 1 104 ? -1.957 -12.390 3.634 1.00 98.38 104 PHE A O 1
ATOM 862 N N . ILE A 1 105 ? 0.270 -12.042 3.593 1.00 98.31 105 ILE A N 1
ATOM 863 C CA . ILE A 1 105 ? 0.264 -11.071 2.496 1.00 98.31 105 ILE A CA 1
ATOM 864 C C . ILE A 1 105 ? -0.251 -11.720 1.209 1.00 98.31 105 ILE A C 1
ATOM 866 O O . ILE A 1 105 ? -1.077 -11.125 0.525 1.00 98.31 105 ILE A O 1
ATOM 870 N N . ALA A 1 106 ? 0.161 -12.951 0.896 1.00 97.69 106 ALA A N 1
ATOM 871 C CA . ALA A 1 106 ? -0.292 -13.682 -0.288 1.00 97.69 106 ALA A CA 1
ATOM 872 C C . ALA A 1 106 ? -1.813 -13.931 -0.314 1.00 97.69 106 ALA A C 1
ATOM 874 O O . ALA A 1 106 ? -2.379 -14.085 -1.391 1.00 97.69 106 ALA A O 1
ATOM 875 N N . ASN A 1 107 ? -2.481 -13.920 0.844 1.00 97.19 107 ASN A N 1
ATOM 876 C CA . ASN A 1 107 ? -3.928 -14.129 0.974 1.00 97.19 107 ASN A CA 1
ATOM 877 C C . ASN A 1 107 ? -4.694 -12.854 1.381 1.00 97.19 107 ASN A C 1
ATOM 879 O O . ASN A 1 107 ? -5.821 -12.927 1.882 1.00 97.19 107 ASN A O 1
ATOM 883 N N . ALA A 1 108 ? -4.084 -11.683 1.194 1.00 98.12 108 ALA A N 1
ATOM 884 C CA . ALA A 1 108 ? -4.664 -10.397 1.552 1.00 98.12 108 ALA A CA 1
ATOM 885 C C . ALA A 1 108 ? -5.026 -9.543 0.331 1.00 98.12 108 ALA A C 1
ATOM 887 O O . ALA A 1 108 ? -4.495 -9.704 -0.770 1.00 98.12 108 ALA A O 1
ATOM 888 N N . GLU A 1 109 ? -5.888 -8.560 0.555 1.00 98.12 109 GLU A N 1
ATOM 889 C CA . GLU A 1 109 ? -5.951 -7.385 -0.301 1.00 98.12 109 GLU A CA 1
ATOM 890 C C . GLU A 1 109 ? -4.812 -6.434 0.048 1.00 98.12 109 GLU A C 1
ATOM 892 O O . GLU A 1 109 ? -4.564 -6.162 1.225 1.00 98.12 109 GLU A O 1
ATOM 897 N N . ILE A 1 110 ? -4.109 -5.929 -0.964 1.00 98.50 110 ILE A N 1
ATOM 898 C CA . ILE A 1 110 ? -2.937 -5.081 -0.751 1.00 98.50 110 ILE A CA 1
ATOM 899 C C . ILE A 1 110 ? -3.265 -3.638 -1.138 1.00 98.50 110 ILE A C 1
ATOM 901 O O . ILE A 1 110 ? -3.336 -3.272 -2.314 1.00 98.50 110 ILE A O 1
ATOM 905 N N . ASN A 1 111 ? -3.413 -2.802 -0.118 1.00 98.50 111 ASN A N 1
ATOM 906 C CA . ASN A 1 111 ? -3.678 -1.374 -0.200 1.00 98.50 111 ASN A CA 1
ATOM 907 C C . ASN A 1 111 ? -2.346 -0.613 -0.235 1.00 98.50 111 ASN A C 1
ATOM 909 O O . ASN A 1 111 ? -1.623 -0.513 0.762 1.00 98.50 111 ASN A O 1
ATOM 913 N N . LEU A 1 112 ? -1.991 -0.086 -1.405 1.00 98.19 112 LEU A N 1
ATOM 914 C CA . LEU A 1 112 ? -0.718 0.593 -1.629 1.00 98.19 112 LEU A CA 1
ATOM 915 C C . LEU A 1 112 ? -0.914 2.106 -1.726 1.00 98.19 112 LEU A C 1
ATOM 917 O O . LEU A 1 112 ? -1.526 2.610 -2.671 1.00 98.19 112 LEU A O 1
ATOM 921 N N . TYR A 1 113 ? -0.294 2.834 -0.799 1.00 96.06 113 TYR A N 1
ATOM 922 C CA . TYR A 1 113 ? -0.119 4.279 -0.904 1.00 96.06 113 TYR A CA 1
ATOM 923 C C . TYR A 1 113 ? 1.124 4.577 -1.739 1.00 96.06 113 TYR A C 1
ATOM 925 O O . TYR A 1 113 ? 2.160 3.916 -1.584 1.00 96.06 113 TYR A O 1
ATOM 933 N N . HIS A 1 114 ? 1.052 5.604 -2.588 1.00 89.44 114 HIS A N 1
ATOM 934 C CA . HIS A 1 114 ? 2.149 6.005 -3.471 1.00 89.44 114 HIS A CA 1
ATOM 935 C C . HIS A 1 114 ? 2.703 4.821 -4.287 1.00 89.44 114 HIS A C 1
ATOM 937 O O . HIS A 1 114 ? 3.816 4.337 -4.053 1.00 89.44 114 HIS A O 1
ATOM 943 N N . VAL A 1 115 ? 1.926 4.326 -5.259 1.00 92.81 115 VAL A N 1
ATOM 944 C CA . VAL A 1 115 ? 2.278 3.152 -6.081 1.00 92.81 115 VAL A CA 1
ATOM 945 C C . VAL A 1 115 ? 3.405 3.488 -7.064 1.00 92.81 115 VAL A C 1
ATOM 947 O O . VAL A 1 115 ? 3.194 3.656 -8.263 1.00 92.81 115 VAL A O 1
ATOM 950 N N . VAL A 1 116 ? 4.629 3.609 -6.558 1.00 92.00 116 VAL A N 1
ATOM 951 C CA . VAL A 1 116 ? 5.851 3.870 -7.330 1.00 92.00 116 VAL A CA 1
ATOM 952 C C . VAL A 1 116 ? 6.878 2.760 -7.116 1.00 92.00 116 VAL A C 1
ATOM 954 O O . VAL A 1 116 ? 6.581 1.710 -6.552 1.00 92.00 116 VAL A O 1
ATOM 957 N N . LYS A 1 117 ? 8.114 2.960 -7.592 1.00 90.69 117 LYS A N 1
ATOM 958 C CA . LYS A 1 117 ? 9.174 1.939 -7.581 1.00 90.69 117 LYS A CA 1
ATOM 959 C C . LYS A 1 117 ? 9.403 1.306 -6.202 1.00 90.69 117 LYS A C 1
ATOM 961 O O . LYS A 1 117 ? 9.657 0.111 -6.152 1.00 90.69 117 LYS A O 1
ATOM 966 N N . SER A 1 118 ? 9.279 2.065 -5.115 1.00 91.12 118 SER A N 1
ATOM 967 C CA . SER A 1 118 ? 9.420 1.550 -3.745 1.00 91.12 118 SER A CA 1
ATOM 968 C C . SER A 1 118 ? 8.352 0.514 -3.359 1.00 91.12 118 SER A C 1
ATOM 970 O O . SER A 1 118 ? 8.583 -0.326 -2.501 1.00 91.12 118 SER A O 1
ATOM 972 N N . ARG A 1 119 ? 7.190 0.488 -4.014 1.00 94.75 119 ARG A N 1
ATOM 973 C CA . ARG A 1 119 ? 6.146 -0.523 -3.749 1.00 94.75 119 ARG A CA 1
ATOM 974 C C . ARG A 1 119 ? 6.122 -1.635 -4.791 1.00 94.75 119 ARG A C 1
ATOM 976 O O . ARG A 1 119 ? 5.310 -2.548 -4.702 1.00 94.75 119 ARG A O 1
ATOM 983 N N . ALA A 1 120 ? 7.024 -1.591 -5.773 1.00 95.31 120 ALA A N 1
ATOM 984 C CA . ALA A 1 120 ? 7.050 -2.574 -6.849 1.00 95.31 120 ALA A CA 1
ATOM 985 C C . ALA A 1 120 ? 7.274 -4.002 -6.335 1.00 95.31 120 ALA A C 1
ATOM 987 O O . ALA A 1 120 ? 6.804 -4.935 -6.976 1.00 95.31 120 ALA A O 1
ATOM 988 N N . TYR A 1 121 ? 7.949 -4.161 -5.187 1.00 96.81 121 TYR A N 1
ATOM 989 C CA . TYR A 1 121 ? 8.122 -5.448 -4.514 1.00 96.81 121 TYR A CA 1
ATOM 990 C C . TYR A 1 121 ? 6.799 -6.212 -4.387 1.00 96.81 121 TYR A C 1
ATOM 992 O O . TYR A 1 121 ? 6.718 -7.336 -4.870 1.00 96.81 121 TYR A O 1
ATOM 1000 N N . PHE A 1 122 ? 5.755 -5.582 -3.839 1.00 97.88 122 PHE A N 1
ATOM 1001 C CA . PHE A 1 122 ? 4.470 -6.242 -3.603 1.00 97.88 122 PHE A CA 1
ATOM 1002 C C . PHE A 1 122 ? 3.819 -6.716 -4.902 1.00 97.88 122 PHE A C 1
ATOM 1004 O O . PHE A 1 122 ? 3.384 -7.856 -4.989 1.00 97.88 122 PHE A O 1
ATOM 1011 N N . ILE A 1 123 ? 3.837 -5.882 -5.942 1.00 97.31 123 ILE A N 1
ATOM 1012 C CA . ILE A 1 123 ? 3.240 -6.217 -7.244 1.00 97.31 123 ILE A CA 1
ATOM 1013 C C . ILE A 1 123 ? 4.028 -7.339 -7.942 1.00 97.31 123 ILE A C 1
ATOM 1015 O O . ILE A 1 123 ? 3.449 -8.184 -8.615 1.00 97.31 123 ILE A O 1
ATOM 1019 N N . ILE A 1 124 ? 5.356 -7.356 -7.785 1.00 95.94 124 ILE A N 1
ATOM 1020 C CA . ILE A 1 124 ? 6.235 -8.383 -8.364 1.00 95.94 124 ILE A CA 1
ATOM 1021 C C . ILE A 1 124 ? 6.093 -9.719 -7.626 1.00 95.94 124 ILE A C 1
ATOM 1023 O O . ILE A 1 124 ? 6.081 -10.771 -8.261 1.00 95.94 124 ILE A O 1
ATOM 1027 N N . LYS A 1 125 ? 6.059 -9.684 -6.292 1.00 97.38 125 LYS A N 1
ATOM 1028 C CA . LYS A 1 125 ? 6.046 -10.870 -5.430 1.00 97.38 125 LYS A CA 1
ATOM 1029 C C . LYS A 1 125 ? 4.666 -11.523 -5.378 1.00 97.38 125 LYS A C 1
ATOM 1031 O O . LYS A 1 125 ? 4.595 -12.748 -5.404 1.00 97.38 125 LYS A O 1
ATOM 1036 N N . TYR A 1 126 ? 3.608 -10.715 -5.353 1.00 97.25 126 TYR A N 1
ATOM 1037 C CA . TYR A 1 126 ? 2.224 -11.141 -5.154 1.00 97.25 126 TYR A CA 1
ATOM 1038 C C . TYR A 1 126 ? 1.345 -10.762 -6.361 1.00 97.25 126 TYR A C 1
ATOM 1040 O O . TYR A 1 126 ? 0.379 -10.015 -6.219 1.00 97.25 126 TYR A O 1
ATOM 1048 N N . PRO A 1 127 ? 1.669 -11.223 -7.586 1.00 95.50 127 PRO A N 1
ATOM 1049 C CA . PRO A 1 127 ? 1.014 -10.741 -8.805 1.00 95.50 127 PRO A CA 1
ATOM 1050 C C . PRO A 1 127 ? -0.481 -11.083 -8.879 1.00 95.50 127 PRO A C 1
ATOM 1052 O O . PRO A 1 127 ? -1.223 -10.380 -9.564 1.00 95.50 127 PRO A O 1
ATOM 1055 N N . ASN A 1 128 ? -0.912 -12.133 -8.171 1.00 96.19 128 ASN A N 1
ATOM 1056 C CA . ASN A 1 128 ? -2.284 -12.644 -8.180 1.00 96.19 128 ASN A CA 1
ATOM 1057 C C . ASN A 1 128 ? -3.190 -12.000 -7.119 1.00 96.19 128 ASN A C 1
ATOM 1059 O O . ASN A 1 128 ? -4.384 -12.285 -7.098 1.00 96.19 128 ASN A O 1
ATOM 1063 N N . ASN A 1 129 ? -2.646 -11.158 -6.240 1.00 97.81 129 ASN A N 1
ATOM 1064 C CA . ASN A 1 129 ? -3.445 -10.474 -5.230 1.00 97.81 129 ASN A CA 1
ATOM 1065 C C . ASN A 1 129 ? -4.313 -9.384 -5.854 1.00 97.81 129 ASN A C 1
ATOM 1067 O O . ASN A 1 129 ? -3.954 -8.791 -6.874 1.00 97.81 129 ASN A O 1
ATOM 1071 N N . ASN A 1 130 ? -5.426 -9.076 -5.187 1.00 97.38 130 ASN A N 1
ATOM 1072 C CA . ASN A 1 130 ? -6.160 -7.851 -5.461 1.00 97.38 130 ASN A CA 1
ATOM 1073 C C . ASN A 1 130 ? -5.413 -6.663 -4.841 1.00 97.38 130 ASN A C 1
ATOM 1075 O O . ASN A 1 130 ? -5.068 -6.690 -3.656 1.00 97.38 130 ASN A O 1
ATOM 1079 N N . PHE A 1 131 ? -5.174 -5.625 -5.637 1.00 98.31 131 PHE A N 1
ATOM 1080 C CA . PHE A 1 131 ? -4.555 -4.387 -5.184 1.00 98.31 131 PHE A CA 1
ATOM 1081 C C . PHE A 1 131 ? -5.557 -3.239 -5.213 1.00 98.31 131 PHE A C 1
ATOM 1083 O O . PHE A 1 131 ? -6.350 -3.101 -6.147 1.00 98.31 131 PHE A O 1
ATOM 1090 N N . ARG A 1 132 ? -5.435 -2.351 -4.231 1.00 98.12 132 ARG A N 1
ATOM 1091 C CA . ARG A 1 132 ? -6.090 -1.044 -4.223 1.00 98.12 132 ARG A CA 1
ATOM 1092 C C . ARG A 1 132 ? -5.026 0.034 -4.161 1.00 98.12 132 ARG A C 1
ATOM 1094 O O . ARG A 1 132 ? -4.048 -0.076 -3.417 1.00 98.12 132 ARG A O 1
ATOM 1101 N N . MET A 1 133 ? -5.186 1.072 -4.970 1.00 97.50 133 MET A N 1
ATOM 1102 C CA . MET A 1 133 ? -4.376 2.274 -4.826 1.00 97.50 133 MET A CA 1
ATOM 1103 C C . MET A 1 133 ? -5.073 3.208 -3.844 1.00 97.50 133 MET A C 1
ATOM 1105 O O . MET A 1 133 ? -6.213 3.588 -4.079 1.00 97.50 133 MET A O 1
ATOM 1109 N N . MET A 1 134 ? -4.371 3.605 -2.788 1.00 97.31 134 MET A N 1
ATOM 1110 C CA . MET A 1 134 ? -4.874 4.571 -1.813 1.00 97.31 134 MET A CA 1
ATOM 1111 C C . MET A 1 134 ? -4.386 5.982 -2.145 1.00 97.31 134 MET A C 1
ATOM 1113 O O . MET A 1 134 ? -3.264 6.159 -2.638 1.00 97.31 134 MET A O 1
ATOM 1117 N N . GLU A 1 135 ? -5.204 6.985 -1.834 1.00 94.69 135 GLU A N 1
ATOM 1118 C CA . GLU A 1 135 ? -4.842 8.393 -1.952 1.00 94.69 135 GLU A CA 1
ATOM 1119 C C . GLU A 1 135 ? -3.570 8.735 -1.154 1.00 94.69 135 GLU A C 1
ATOM 1121 O O . GLU A 1 135 ? -3.464 8.487 0.044 1.00 94.69 135 GLU A O 1
ATOM 1126 N N . GLU A 1 136 ? -2.595 9.355 -1.823 1.00 88.81 136 GLU A N 1
ATOM 1127 C CA . GLU A 1 136 ? -1.420 9.984 -1.186 1.00 88.81 136 GLU A CA 1
ATOM 1128 C C . GLU A 1 136 ? -1.583 11.514 -1.030 1.00 88.81 136 GLU A C 1
ATOM 1130 O O . GLU A 1 136 ? -0.806 12.179 -0.345 1.00 88.81 136 GLU A O 1
ATOM 1135 N N . GLY A 1 137 ? -2.587 12.091 -1.692 1.00 88.38 137 GLY A N 1
ATOM 1136 C CA . GLY A 1 137 ? -2.810 13.527 -1.845 1.00 88.38 137 GLY A CA 1
ATOM 1137 C C . GLY A 1 137 ? -2.797 13.945 -3.318 1.00 88.38 137 GLY A C 1
ATOM 1138 O O . GLY A 1 137 ? -3.078 13.137 -4.209 1.00 88.38 137 GLY A O 1
ATOM 1139 N N . THR A 1 138 ? -2.418 15.199 -3.596 1.00 88.81 138 THR A N 1
ATOM 1140 C CA . THR A 1 138 ? -2.525 15.835 -4.930 1.00 88.81 138 THR A CA 1
ATOM 1141 C C . THR A 1 138 ? -1.880 15.038 -6.068 1.00 88.81 138 THR A C 1
ATOM 1143 O O . THR A 1 138 ? -2.397 15.032 -7.187 1.00 88.81 138 THR A O 1
ATOM 1146 N N . GLY A 1 139 ? -0.789 14.315 -5.790 1.00 88.31 139 GLY A N 1
ATOM 1147 C CA . GLY A 1 139 ? -0.108 13.445 -6.755 1.00 88.31 139 GLY A CA 1
ATOM 1148 C C . GLY A 1 139 ? -1.024 12.388 -7.385 1.00 88.31 139 GLY A C 1
ATOM 1149 O O . GLY A 1 139 ? -0.894 12.092 -8.575 1.00 88.31 139 GLY A O 1
ATOM 1150 N N . THR A 1 140 ? -1.998 11.886 -6.624 1.00 92.19 140 THR A N 1
ATOM 1151 C CA . THR A 1 140 ? -2.961 10.865 -7.069 1.00 92.19 140 THR A CA 1
ATOM 1152 C C . THR A 1 140 ? -3.880 11.379 -8.177 1.00 92.19 140 THR A C 1
ATOM 1154 O O . THR A 1 140 ? -4.236 10.630 -9.086 1.00 92.19 140 THR A O 1
ATOM 1157 N N . TYR A 1 141 ? -4.218 12.670 -8.148 1.00 95.00 141 TYR A N 1
ATOM 1158 C CA . TYR A 1 141 ? -5.151 13.287 -9.092 1.00 95.00 141 TYR A CA 1
ATOM 1159 C C . TYR A 1 141 ? -4.472 13.713 -10.393 1.00 95.00 141 TYR A C 1
ATOM 1161 O O . TYR A 1 141 ? -5.077 13.656 -11.463 1.00 95.00 141 TYR A O 1
ATOM 1169 N N . VAL A 1 142 ? -3.197 14.109 -10.333 1.00 93.38 142 VAL A N 1
ATOM 1170 C CA . VAL A 1 142 ? -2.470 14.643 -11.499 1.00 93.38 142 VAL A CA 1
ATOM 1171 C C . VAL A 1 142 ? -1.678 13.589 -12.274 1.00 93.38 142 VAL A C 1
ATOM 1173 O O . VAL A 1 142 ? -1.249 13.854 -13.402 1.00 93.38 142 VAL A O 1
ATOM 1176 N N . GLN A 1 143 ? -1.468 12.400 -11.698 1.00 89.81 143 GLN A N 1
ATOM 1177 C CA . GLN A 1 143 ? -0.664 11.350 -12.322 1.00 89.81 143 GLN A CA 1
ATOM 1178 C C . GLN A 1 143 ? -1.260 10.868 -13.650 1.00 89.81 143 GLN A C 1
ATOM 1180 O O . GLN A 1 143 ? -2.448 10.572 -13.793 1.00 89.81 143 GLN A O 1
ATOM 1185 N N . THR A 1 144 ? -0.391 10.733 -14.644 1.00 90.44 144 THR A N 1
ATOM 1186 C CA . THR A 1 144 ? -0.722 10.166 -15.950 1.00 90.44 144 THR A CA 1
ATOM 1187 C C . THR A 1 144 ? 0.440 9.305 -16.422 1.00 90.44 144 THR A C 1
ATOM 1189 O O . THR A 1 144 ? 1.598 9.584 -16.110 1.00 90.44 144 THR A O 1
ATOM 1192 N N . LEU A 1 145 ? 0.135 8.235 -17.152 1.00 92.19 145 LEU A N 1
ATOM 1193 C CA . LEU A 1 145 ? 1.141 7.361 -17.743 1.00 92.19 145 LEU A CA 1
ATOM 1194 C C . LEU A 1 145 ? 0.780 7.117 -19.205 1.00 92.19 145 LEU A C 1
ATOM 1196 O O . LEU A 1 145 ? -0.316 6.635 -19.512 1.00 92.19 145 LEU A O 1
ATOM 1200 N N . SER A 1 146 ? 1.690 7.462 -20.119 1.00 92.06 146 SER A N 1
ATOM 1201 C CA . SER A 1 146 ? 1.410 7.321 -21.547 1.00 92.06 146 SER A CA 1
ATOM 1202 C C . SER A 1 146 ? 1.235 5.848 -21.928 1.00 92.06 146 SER A C 1
ATOM 1204 O O . SER A 1 146 ? 1.744 4.937 -21.268 1.00 92.06 146 SER A O 1
ATOM 1206 N N . TRP A 1 147 ? 0.510 5.585 -23.018 1.00 92.06 147 TRP A N 1
ATOM 1207 C CA . TRP A 1 147 ? 0.367 4.222 -23.535 1.00 92.06 147 TRP A CA 1
ATOM 1208 C C . TRP A 1 147 ? 1.727 3.591 -23.875 1.00 92.06 147 TRP A C 1
ATOM 1210 O O . TRP A 1 147 ? 1.991 2.463 -23.469 1.00 92.06 147 TRP A O 1
ATOM 1220 N N . SER A 1 148 ? 2.634 4.346 -24.503 1.00 93.50 148 SER A N 1
ATOM 1221 C CA . SER A 1 148 ? 3.980 3.862 -24.829 1.00 93.50 148 SER A CA 1
ATOM 1222 C C . SER A 1 148 ? 4.789 3.480 -23.584 1.00 93.50 148 SER A C 1
ATOM 1224 O O . SER A 1 148 ? 5.437 2.436 -23.566 1.00 93.50 148 SER A O 1
ATOM 1226 N N . GLN A 1 149 ? 4.706 4.265 -22.505 1.00 92.69 149 GLN A N 1
ATOM 1227 C CA . GLN A 1 149 ? 5.365 3.944 -21.236 1.00 92.69 149 GLN A CA 1
ATOM 1228 C C . GLN A 1 149 ? 4.777 2.692 -20.579 1.00 92.69 149 GLN A C 1
ATOM 1230 O O . GLN A 1 149 ? 5.522 1.905 -19.994 1.00 92.69 149 GLN A O 1
ATOM 1235 N N . ARG A 1 150 ? 3.459 2.490 -20.688 1.00 92.38 150 ARG A N 1
ATOM 1236 C CA . ARG A 1 150 ? 2.782 1.284 -20.191 1.00 92.38 150 ARG A CA 1
ATOM 1237 C C . ARG A 1 150 ? 3.247 0.036 -20.925 1.00 92.38 150 ARG A C 1
ATOM 1239 O O . ARG A 1 150 ? 3.643 -0.930 -20.278 1.00 92.38 150 ARG A O 1
ATOM 1246 N N . VAL A 1 151 ? 3.271 0.086 -22.256 1.00 91.50 151 VAL A N 1
ATOM 1247 C CA . VAL A 1 151 ? 3.744 -1.023 -23.096 1.00 91.50 151 VAL A CA 1
ATOM 1248 C C . VAL A 1 151 ? 5.215 -1.324 -22.816 1.00 91.50 151 VAL A C 1
ATOM 1250 O O . VAL A 1 151 ? 5.561 -2.478 -22.572 1.00 91.50 151 VAL A O 1
ATOM 1253 N N . LEU A 1 152 ? 6.065 -0.293 -22.759 1.00 90.50 152 LEU A N 1
ATOM 1254 C CA . LEU A 1 152 ? 7.484 -0.442 -22.438 1.00 90.50 152 LEU A CA 1
ATOM 1255 C C . LEU A 1 152 ? 7.686 -1.149 -21.093 1.00 90.50 152 LEU A C 1
ATOM 1257 O O . LEU A 1 152 ? 8.433 -2.119 -21.017 1.00 90.50 152 LEU A O 1
ATOM 1261 N N . ARG A 1 153 ? 7.010 -0.697 -20.030 1.00 90.62 153 ARG A N 1
ATOM 1262 C CA . ARG A 1 153 ? 7.146 -1.312 -18.701 1.00 90.62 153 ARG A CA 1
ATOM 1263 C C . ARG A 1 153 ? 6.657 -2.759 -18.705 1.00 90.62 153 ARG A C 1
ATOM 1265 O O . ARG A 1 153 ? 7.417 -3.645 -18.325 1.00 90.62 153 ARG A O 1
ATOM 1272 N N . LYS A 1 154 ? 5.432 -2.992 -19.181 1.00 88.00 154 LYS A N 1
ATOM 1273 C CA . LYS A 1 154 ? 4.775 -4.297 -19.081 1.00 88.00 154 LYS A CA 1
ATOM 1274 C C . LYS A 1 154 ? 5.423 -5.352 -19.975 1.00 88.00 154 LYS A C 1
ATOM 1276 O O . LYS A 1 154 ? 5.750 -6.427 -19.493 1.00 88.00 154 LYS A O 1
ATOM 1281 N N . TYR A 1 155 ? 5.620 -5.048 -21.256 1.00 87.31 155 TYR A N 1
ATOM 1282 C CA . TYR A 1 155 ? 5.988 -6.060 -22.250 1.00 87.31 155 TYR A CA 1
ATOM 1283 C C . TYR A 1 155 ? 7.484 -6.100 -22.557 1.00 87.31 155 TYR A C 1
ATOM 1285 O O . TYR A 1 155 ? 8.023 -7.177 -22.778 1.00 87.31 155 TYR A O 1
ATOM 1293 N N . LEU A 1 156 ? 8.172 -4.954 -22.549 1.00 84.50 156 LEU A N 1
ATOM 1294 C CA . LEU A 1 156 ? 9.601 -4.912 -22.886 1.00 84.50 156 LEU A CA 1
ATOM 1295 C C . LEU A 1 156 ? 10.502 -5.051 -21.656 1.00 84.50 156 LEU A C 1
ATOM 1297 O O . LEU A 1 156 ? 11.588 -5.611 -21.746 1.00 84.50 156 LEU A O 1
ATOM 1301 N N . MET A 1 157 ? 10.068 -4.533 -20.505 1.00 85.12 157 MET A N 1
ATOM 1302 C CA . MET A 1 157 ? 10.854 -4.561 -19.266 1.00 85.12 157 MET A CA 1
ATOM 1303 C C . MET A 1 157 ? 10.386 -5.616 -18.260 1.00 85.12 157 MET A C 1
ATOM 1305 O O . MET A 1 157 ? 10.993 -5.718 -17.194 1.00 85.12 157 MET A O 1
ATOM 1309 N N . ASN A 1 158 ? 9.295 -6.337 -18.555 1.00 85.19 158 ASN A N 1
ATOM 1310 C CA . ASN A 1 158 ? 8.626 -7.255 -17.627 1.00 85.19 158 ASN A CA 1
ATOM 1311 C C . ASN A 1 158 ? 8.514 -6.665 -16.204 1.00 85.19 158 ASN A C 1
ATOM 1313 O O . ASN A 1 158 ? 8.949 -7.245 -15.207 1.00 85.19 158 ASN A O 1
ATOM 1317 N N . TYR A 1 159 ? 8.039 -5.422 -16.138 1.00 90.69 159 TYR A N 1
ATOM 1318 C CA . TYR A 1 159 ? 8.017 -4.602 -14.937 1.00 90.69 159 TYR A CA 1
ATOM 1319 C C . TYR A 1 159 ? 6.608 -4.033 -14.728 1.00 90.69 159 TYR A C 1
ATOM 1321 O O . TYR A 1 159 ? 5.979 -3.633 -15.713 1.00 90.69 159 TYR A O 1
ATOM 1329 N N . PRO A 1 160 ? 6.122 -3.930 -13.474 1.00 93.06 160 PRO A N 1
ATOM 1330 C CA . PRO A 1 160 ? 4.827 -3.322 -13.200 1.00 93.06 160 PRO A CA 1
ATOM 1331 C C . PRO A 1 160 ? 4.694 -1.937 -13.830 1.00 93.06 160 PRO A C 1
ATOM 1333 O O . PRO A 1 160 ? 5.639 -1.136 -13.847 1.00 93.06 160 PRO A O 1
ATOM 1336 N N . MET A 1 161 ? 3.505 -1.630 -14.337 1.00 94.44 161 MET A N 1
ATOM 1337 C CA . MET A 1 161 ? 3.211 -0.302 -14.863 1.00 94.44 161 MET A CA 1
ATOM 1338 C C . MET A 1 161 ? 3.270 0.749 -13.755 1.00 94.44 161 MET A C 1
ATOM 1340 O O . MET A 1 161 ? 3.746 1.855 -14.030 1.00 94.44 161 MET A O 1
ATOM 1344 N N . LEU A 1 162 ? 2.925 0.370 -12.517 1.00 93.56 162 LEU A N 1
ATOM 1345 C CA . LEU A 1 162 ? 2.799 1.218 -11.332 1.00 93.56 162 LEU A CA 1
ATOM 1346 C C . LEU A 1 162 ? 1.634 2.214 -11.455 1.00 93.56 162 LEU A C 1
ATOM 1348 O O . LEU A 1 162 ? 0.890 2.197 -12.435 1.00 93.56 162 LEU A O 1
ATOM 1352 N N . MET A 1 163 ? 1.477 3.095 -10.460 1.00 93.25 163 MET A N 1
ATOM 1353 C CA . MET A 1 163 ? 0.480 4.178 -10.450 1.00 93.25 163 MET A CA 1
ATOM 1354 C C . MET A 1 163 ? -0.972 3.680 -10.608 1.00 93.25 163 MET A C 1
ATOM 1356 O O . MET A 1 163 ? -1.803 4.377 -11.178 1.00 93.25 163 MET A O 1
ATOM 1360 N N . GLY A 1 164 ? -1.266 2.443 -10.184 1.00 93.62 164 GLY A N 1
ATOM 1361 C CA . GLY A 1 164 ? -2.601 1.834 -10.286 1.00 93.62 164 GLY A CA 1
ATOM 1362 C C . GLY A 1 164 ? -3.019 1.373 -11.692 1.00 93.62 164 GLY A C 1
ATOM 1363 O O . GLY A 1 164 ? -4.157 0.941 -11.897 1.00 93.62 164 GLY A O 1
ATOM 1364 N N . TYR A 1 165 ? -2.124 1.444 -12.687 1.00 95.25 165 TYR A N 1
ATOM 1365 C CA . TYR A 1 165 ? -2.446 1.019 -14.056 1.00 95.25 165 TYR A CA 1
ATOM 1366 C C . TYR A 1 165 ? -2.406 -0.495 -14.249 1.00 95.25 165 TYR A C 1
ATOM 1368 O O . TYR A 1 165 ? -2.982 -0.976 -15.226 1.00 95.25 165 TYR A O 1
ATOM 1376 N N . ASP A 1 166 ? -1.717 -1.237 -13.378 1.00 94.50 166 ASP A N 1
ATOM 1377 C CA . ASP A 1 166 ? -1.653 -2.697 -13.451 1.00 94.50 166 ASP A CA 1
ATOM 1378 C C . ASP A 1 166 ? -3.057 -3.320 -13.362 1.00 94.50 166 ASP A C 1
ATOM 1380 O O . ASP A 1 166 ? -3.979 -2.767 -12.758 1.00 94.50 166 ASP A O 1
ATOM 1384 N N . ASN A 1 167 ? -3.248 -4.451 -14.046 1.00 92.50 167 ASN A N 1
ATOM 1385 C CA . ASN A 1 167 ? -4.572 -5.069 -14.197 1.00 92.50 167 ASN A CA 1
ATOM 1386 C C . ASN A 1 167 ? -5.122 -5.605 -12.870 1.00 92.50 167 ASN A C 1
ATOM 1388 O O . ASN A 1 167 ? -6.330 -5.695 -12.713 1.00 92.50 167 ASN A O 1
ATOM 1392 N N . ASN A 1 168 ? -4.235 -5.955 -11.942 1.00 94.06 168 ASN A N 1
ATOM 1393 C CA . ASN A 1 168 ? -4.573 -6.441 -10.609 1.00 94.06 168 ASN A CA 1
ATOM 1394 C C . ASN A 1 168 ? -4.946 -5.316 -9.627 1.00 94.06 168 ASN A C 1
ATOM 1396 O O . ASN A 1 168 ? -5.316 -5.608 -8.497 1.00 94.06 168 ASN A O 1
ATOM 1400 N N . PHE A 1 169 ? -4.885 -4.046 -10.049 1.00 96.62 169 PHE A N 1
ATOM 1401 C CA . PHE A 1 169 ? -5.506 -2.948 -9.311 1.00 96.62 169 PHE A CA 1
ATOM 1402 C C . PHE A 1 169 ? -6.973 -2.847 -9.702 1.00 96.62 169 PHE A C 1
ATOM 1404 O O . PHE A 1 169 ? -7.273 -2.404 -10.819 1.00 96.62 169 PHE A O 1
ATOM 1411 N N . SER A 1 170 ? -7.855 -3.239 -8.791 1.00 95.44 170 SER A N 1
ATOM 1412 C CA . SER A 1 170 ? -9.305 -3.134 -8.965 1.00 95.44 170 SER A CA 1
ATOM 1413 C C . SER A 1 170 ? -9.774 -1.693 -8.799 1.00 95.44 170 SER A C 1
ATOM 1415 O O . SER A 1 170 ? -10.497 -1.187 -9.655 1.00 95.44 170 SER A O 1
ATOM 1417 N N . GLU A 1 171 ? -9.293 -1.015 -7.756 1.00 97.50 171 GLU A N 1
ATOM 1418 C CA . GLU A 1 171 ? -9.815 0.284 -7.325 1.00 97.50 171 GLU A CA 1
ATOM 1419 C C . GLU A 1 171 ? -8.711 1.311 -7.034 1.00 97.50 171 GLU A C 1
ATOM 1421 O O . GLU A 1 171 ? -7.565 0.983 -6.697 1.00 97.50 171 GLU A O 1
ATOM 1426 N N . VAL A 1 172 ? -9.087 2.583 -7.161 1.00 97.56 172 VAL A N 1
ATOM 1427 C CA . VAL A 1 172 ? -8.319 3.754 -6.733 1.00 97.56 172 VAL A CA 1
ATOM 1428 C C . VAL A 1 172 ? -9.179 4.517 -5.724 1.00 97.56 172 VAL A C 1
ATOM 1430 O O . VAL A 1 172 ? -10.102 5.225 -6.116 1.00 97.56 172 VAL A O 1
ATOM 1433 N N . LEU A 1 173 ? -8.892 4.350 -4.435 1.00 97.69 173 LEU A N 1
ATOM 1434 C CA . LEU A 1 173 ? -9.634 4.972 -3.339 1.00 97.69 173 LEU A CA 1
ATOM 1435 C C . LEU A 1 173 ? -9.149 6.413 -3.140 1.00 97.69 173 LEU A C 1
ATOM 1437 O O . LEU A 1 173 ? -7.993 6.627 -2.763 1.00 97.69 173 LEU A O 1
ATOM 1441 N N . VAL A 1 174 ? -10.014 7.391 -3.425 1.00 96.69 174 VAL A N 1
ATOM 1442 C CA . VAL A 1 174 ? -9.726 8.836 -3.333 1.00 96.69 174 VAL A CA 1
ATOM 1443 C C . VAL A 1 174 ? -10.936 9.619 -2.848 1.00 96.69 174 VAL A C 1
ATOM 1445 O O . VAL A 1 174 ? -12.061 9.262 -3.167 1.00 96.69 174 VAL A O 1
ATOM 1448 N N . GLN A 1 175 ? -10.718 10.730 -2.151 1.00 95.69 175 GLN A N 1
ATOM 1449 C CA . GLN A 1 175 ? -11.805 11.604 -1.697 1.00 95.69 175 GLN A CA 1
ATOM 1450 C C . GLN A 1 175 ? -12.580 12.243 -2.859 1.00 95.69 175 GLN A C 1
ATOM 1452 O O . GLN A 1 175 ? -13.781 12.442 -2.755 1.00 95.69 175 GLN A O 1
ATOM 1457 N N . PHE A 1 176 ? -11.924 12.540 -3.991 1.00 96.69 176 PHE A N 1
ATOM 1458 C CA . PHE A 1 176 ? -12.581 13.189 -5.138 1.00 96.69 176 PHE A CA 1
ATOM 1459 C C . PHE A 1 176 ? -12.399 12.411 -6.458 1.00 96.69 176 PHE A C 1
ATOM 1461 O O . PHE A 1 176 ? -11.594 12.820 -7.305 1.00 96.69 176 PHE A O 1
ATOM 1468 N N . PRO A 1 177 ? -13.134 11.303 -6.683 1.00 97.06 177 PRO A N 1
ATOM 1469 C CA . PRO A 1 177 ? -12.978 10.439 -7.862 1.00 97.06 177 PRO A CA 1
ATOM 1470 C C . PRO A 1 177 ? -12.960 11.181 -9.206 1.00 97.06 177 PRO A C 1
ATOM 1472 O O . PRO A 1 177 ? -12.084 10.948 -10.047 1.00 97.06 177 PRO A O 1
ATOM 1475 N N . ASP A 1 178 ? -13.863 12.147 -9.384 1.00 96.88 178 ASP A N 1
ATOM 1476 C CA . ASP A 1 178 ? -14.016 12.898 -10.634 1.00 96.88 178 ASP A CA 1
ATOM 1477 C C . ASP A 1 178 ? -12.821 13.803 -10.966 1.00 96.88 178 ASP A C 1
ATOM 1479 O O . ASP A 1 178 ? -12.579 14.128 -12.135 1.00 96.88 178 ASP A O 1
ATOM 1483 N N . GLN A 1 179 ? -12.014 14.162 -9.963 1.00 96.62 179 GLN A N 1
ATOM 1484 C CA . GLN A 1 179 ? -10.839 15.015 -10.138 1.00 96.62 179 GLN A CA 1
ATOM 1485 C C . GLN A 1 179 ? -9.613 14.256 -10.668 1.00 96.62 179 GLN A C 1
ATOM 1487 O O . GLN A 1 179 ? -8.613 14.876 -11.039 1.00 96.62 179 GLN A O 1
ATOM 1492 N N . ILE A 1 180 ? -9.656 12.920 -10.756 1.00 96.75 180 ILE A N 1
ATOM 1493 C CA . ILE A 1 180 ? -8.547 12.146 -11.327 1.00 96.75 180 ILE A CA 1
ATOM 1494 C C . ILE A 1 180 ? -8.391 12.483 -12.810 1.00 96.75 180 ILE A C 1
ATOM 1496 O O . ILE A 1 180 ? -9.284 12.244 -13.622 1.00 96.75 180 ILE A O 1
ATOM 1500 N N . LYS A 1 181 ? -7.218 12.989 -13.200 1.00 95.94 181 LYS A N 1
ATOM 1501 C CA . LYS A 1 181 ? -6.913 13.404 -14.577 1.00 95.94 181 LYS A CA 1
ATOM 1502 C C . LYS A 1 181 ? -6.884 12.242 -15.565 1.00 95.94 181 LYS A C 1
ATOM 1504 O O . LYS A 1 181 ? -7.273 12.407 -16.718 1.00 95.94 181 LYS A O 1
ATOM 1509 N N . SER A 1 182 ? -6.381 11.080 -15.150 1.00 95.56 182 SER A N 1
ATOM 1510 C CA . SER A 1 182 ? -6.276 9.911 -16.025 1.00 95.56 182 SER A CA 1
ATOM 1511 C C . SER A 1 182 ? -7.643 9.255 -16.238 1.00 95.56 182 SER A C 1
ATOM 1513 O O . SER A 1 182 ? -8.189 8.711 -15.279 1.00 95.56 182 SER A O 1
ATOM 1515 N N . PRO A 1 183 ? -8.167 9.177 -17.477 1.00 94.81 183 PRO A N 1
ATOM 1516 C CA . PRO A 1 183 ? -9.459 8.534 -17.732 1.00 94.81 183 PRO A CA 1
ATOM 1517 C C . PRO A 1 183 ? -9.484 7.051 -17.351 1.00 94.81 183 PRO A C 1
ATOM 1519 O O . PRO A 1 183 ? -10.534 6.498 -17.051 1.00 94.81 183 PRO A O 1
ATOM 1522 N N . ILE A 1 184 ? -8.325 6.388 -17.374 1.00 94.88 184 ILE A N 1
ATOM 1523 C CA . ILE A 1 184 ? -8.209 4.963 -17.044 1.00 94.88 184 ILE A CA 1
ATOM 1524 C C . ILE A 1 184 ? -8.294 4.753 -15.538 1.00 94.88 184 ILE A C 1
ATOM 1526 O O . ILE A 1 184 ? -8.975 3.836 -15.098 1.00 94.88 184 ILE A O 1
ATOM 1530 N N . LEU A 1 185 ? -7.617 5.600 -14.761 1.00 96.12 185 LEU A N 1
ATOM 1531 C CA . LEU A 1 185 ? -7.676 5.524 -13.304 1.00 96.12 185 LEU A CA 1
ATOM 1532 C C . LEU A 1 185 ? -9.018 6.032 -12.780 1.00 96.12 185 LEU A C 1
ATOM 1534 O O . LEU A 1 185 ? -9.553 5.433 -11.861 1.00 96.12 185 LEU A O 1
ATOM 1538 N N . ARG A 1 186 ? -9.604 7.058 -13.413 1.00 96.56 186 ARG A N 1
ATOM 1539 C CA . ARG A 1 186 ? -10.937 7.566 -13.061 1.00 96.56 186 ARG A CA 1
ATOM 1540 C C . ARG A 1 186 ? -12.012 6.481 -13.153 1.00 96.56 186 ARG A C 1
ATOM 1542 O O . ARG A 1 186 ? -12.867 6.403 -12.292 1.00 96.56 186 ARG A O 1
ATOM 1549 N N . LYS A 1 187 ? -11.934 5.586 -14.146 1.00 96.12 187 LYS A N 1
ATOM 1550 C CA . LYS A 1 187 ? -12.850 4.433 -14.264 1.00 96.12 187 LYS A CA 1
ATOM 1551 C C . LYS A 1 187 ? -12.737 3.417 -13.123 1.00 96.12 187 LYS A C 1
ATOM 1553 O O . LYS A 1 187 ? -13.646 2.619 -12.953 1.00 96.12 187 LYS A O 1
ATOM 1558 N N . LYS A 1 188 ? -11.614 3.410 -12.404 1.00 96.69 188 LYS A N 1
ATOM 1559 C CA . LYS A 1 188 ? -11.377 2.572 -11.221 1.00 96.69 188 LYS A CA 1
ATOM 1560 C C . LYS A 1 188 ? -11.590 3.349 -9.920 1.00 96.69 188 LYS A C 1
ATOM 1562 O O . LYS A 1 188 ? -11.356 2.803 -8.848 1.00 96.69 188 LYS A O 1
ATOM 1567 N N . ALA A 1 189 ? -11.899 4.640 -10.010 1.00 97.25 189 ALA A N 1
ATOM 1568 C CA . ALA A 1 189 ? -11.930 5.506 -8.853 1.00 97.25 189 ALA A CA 1
ATOM 1569 C C . ALA A 1 189 ? -13.190 5.244 -8.038 1.00 97.25 189 ALA A C 1
ATOM 1571 O O . ALA A 1 189 ? -14.288 5.209 -8.588 1.00 97.25 189 ALA A O 1
ATOM 1572 N N . VAL A 1 190 ? -13.004 5.071 -6.737 1.00 97.56 190 VAL A N 1
ATOM 1573 C CA . VAL A 1 190 ? -14.080 4.904 -5.764 1.00 97.56 190 VAL A CA 1
ATOM 1574 C C . VAL A 1 190 ? -13.852 5.931 -4.665 1.00 97.56 190 VAL A C 1
ATOM 1576 O O . VAL A 1 190 ? -12.706 6.216 -4.302 1.00 97.56 190 VAL A O 1
ATOM 1579 N N . GLU A 1 191 ? -14.940 6.527 -4.192 1.00 97.25 191 GLU A N 1
ATOM 1580 C CA . GLU A 1 191 ? -14.886 7.552 -3.160 1.00 97.25 191 GLU A CA 1
ATOM 1581 C C . GLU A 1 191 ? -14.363 6.971 -1.842 1.00 97.25 191 GLU A C 1
ATOM 1583 O O . GLU A 1 191 ? -14.849 5.955 -1.346 1.00 97.25 191 GLU A O 1
ATOM 1588 N N . LEU A 1 192 ? -13.345 7.623 -1.285 1.00 95.00 192 LEU A N 1
ATOM 1589 C CA . LEU A 1 192 ? -12.847 7.388 0.061 1.00 95.00 192 LEU A CA 1
ATOM 1590 C C . LEU A 1 192 ? -13.484 8.426 0.985 1.00 95.00 192 LEU A C 1
ATOM 1592 O O . LEU A 1 192 ? -12.931 9.511 1.173 1.00 95.00 192 LEU A O 1
ATOM 1596 N N . ASN A 1 193 ? -14.644 8.090 1.545 1.00 92.88 193 ASN A N 1
ATOM 1597 C CA . ASN A 1 193 ? -15.350 8.962 2.475 1.00 92.88 193 ASN A CA 1
ATOM 1598 C C . ASN A 1 193 ? -14.690 8.906 3.863 1.00 92.88 193 ASN A C 1
ATOM 1600 O O . ASN A 1 193 ? -14.929 7.990 4.650 1.00 92.88 193 ASN A O 1
ATOM 1604 N N . LEU A 1 194 ? -13.807 9.867 4.145 1.00 88.19 194 LEU A N 1
ATOM 1605 C CA . LEU A 1 194 ? -13.121 9.944 5.437 1.00 88.19 194 LEU A CA 1
ATOM 1606 C C . LEU A 1 194 ? -14.073 10.331 6.569 1.00 88.19 194 LEU A C 1
ATOM 1608 O O . LEU A 1 194 ? -13.926 9.804 7.665 1.00 88.19 194 LEU A O 1
ATOM 1612 N N . GLU A 1 195 ? -15.063 11.182 6.296 1.00 86.50 195 GLU A N 1
ATOM 1613 C CA . GLU A 1 195 ? -16.049 11.600 7.296 1.00 86.50 195 GLU A CA 1
ATOM 1614 C C . GLU A 1 195 ? -16.851 10.396 7.793 1.00 86.50 195 GLU A C 1
ATOM 1616 O O . GLU A 1 195 ? -17.024 10.216 8.992 1.00 86.50 195 GLU A O 1
ATOM 1621 N N . GLU A 1 196 ? -17.273 9.510 6.890 1.00 87.88 196 GLU A N 1
ATOM 1622 C CA . GLU A 1 196 ? -17.967 8.275 7.262 1.00 87.88 196 GLU A CA 1
ATOM 1623 C C . GLU A 1 196 ? -17.077 7.336 8.089 1.00 87.88 196 GLU A C 1
ATOM 1625 O O . GLU A 1 196 ? -17.535 6.738 9.065 1.00 87.88 196 GLU A O 1
ATOM 1630 N N . LEU A 1 197 ? -15.793 7.218 7.742 1.00 86.06 197 LEU A N 1
ATOM 1631 C CA . LEU A 1 197 ? -14.850 6.421 8.528 1.00 86.06 197 LEU A CA 1
ATOM 1632 C C . LEU A 1 197 ? -14.612 7.016 9.926 1.00 86.06 197 LEU A C 1
ATOM 1634 O O . LEU A 1 197 ? -14.427 6.259 10.876 1.00 86.06 197 LEU A O 1
ATOM 1638 N N . GLU A 1 198 ? -14.636 8.343 10.057 1.00 83.94 198 GLU A N 1
ATOM 1639 C CA . GLU A 1 198 ? -14.435 9.066 11.318 1.00 83.94 198 GLU A CA 1
ATOM 1640 C C . GLU A 1 198 ? -15.685 9.057 12.211 1.00 83.94 198 GLU A C 1
ATOM 1642 O O . GLU A 1 198 ? -15.577 8.778 13.403 1.00 83.94 198 GLU A O 1
ATOM 1647 N N . VAL A 1 199 ? -16.878 9.294 11.653 1.00 78.50 199 VAL A N 1
ATOM 1648 C CA . VAL A 1 199 ? -18.160 9.318 12.391 1.00 78.50 199 VAL A CA 1
ATOM 1649 C C . VAL A 1 199 ? -18.495 7.957 12.996 1.00 78.50 199 VAL A C 1
ATOM 1651 O O . VAL A 1 199 ? -19.142 7.872 14.038 1.00 78.50 199 VAL A O 1
ATOM 1654 N N . ASN A 1 200 ? -18.022 6.879 12.376 1.00 76.50 200 ASN A N 1
ATOM 1655 C CA . ASN A 1 200 ? -18.206 5.527 12.889 1.00 76.50 200 ASN A CA 1
ATOM 1656 C C . ASN A 1 200 ? -17.253 5.171 14.044 1.00 76.50 200 ASN A C 1
ATOM 1658 O O . ASN A 1 200 ? -17.304 4.034 14.532 1.00 76.50 200 ASN A O 1
ATOM 1662 N N . MET A 1 201 ? -16.378 6.087 14.476 1.00 82.75 201 MET A N 1
ATOM 1663 C CA . MET A 1 201 ? -15.476 5.865 15.605 1.00 82.75 201 MET A CA 1
ATOM 1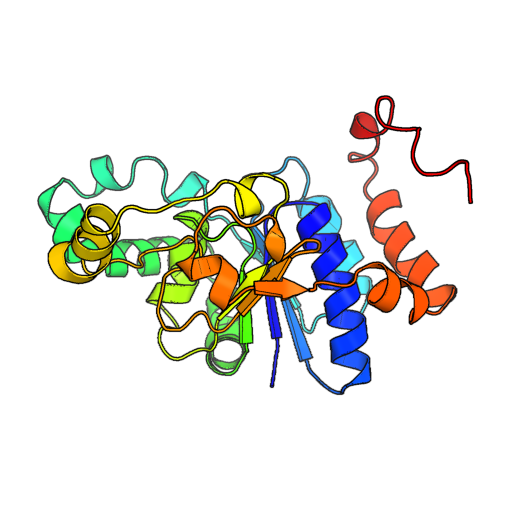664 C C . MET A 1 201 ? -16.111 6.249 16.942 1.00 82.75 201 MET A C 1
ATOM 1666 O O . MET A 1 201 ? -16.838 7.233 17.056 1.00 82.75 201 MET A O 1
ATOM 1670 N N . THR A 1 202 ? -15.800 5.484 17.985 1.00 84.25 202 THR A N 1
ATOM 1671 C CA . THR A 1 202 ? -16.135 5.868 19.360 1.00 84.25 202 THR A CA 1
ATOM 1672 C C . THR A 1 202 ? -15.176 6.947 19.870 1.00 84.25 202 THR A C 1
ATOM 1674 O O . THR A 1 202 ? -14.051 7.077 19.388 1.00 84.25 202 THR A O 1
ATOM 1677 N N . GLU A 1 203 ? -15.582 7.693 20.900 1.00 82.56 203 GLU A N 1
ATOM 1678 C CA . GLU A 1 203 ? -14.702 8.673 21.559 1.00 82.56 203 GLU A CA 1
ATOM 1679 C C . GLU A 1 203 ? -13.401 8.019 22.062 1.00 82.56 203 GLU A C 1
ATOM 1681 O O . GLU A 1 203 ? -12.318 8.583 21.941 1.00 82.56 203 GLU A O 1
ATOM 1686 N N . GLU A 1 204 ? -13.484 6.786 22.567 1.00 84.56 204 GLU A N 1
ATOM 1687 C CA . GLU A 1 20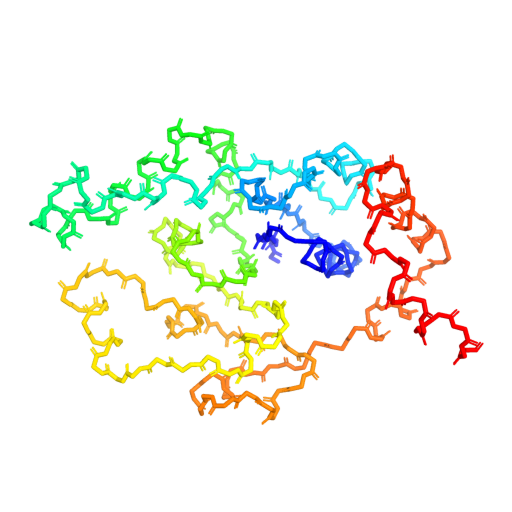4 ? -12.313 6.016 22.989 1.00 84.56 204 GLU A CA 1
ATOM 1688 C C . GLU A 1 204 ? -11.381 5.696 21.810 1.00 84.56 204 GLU A C 1
ATOM 1690 O O . GLU A 1 204 ? -10.165 5.861 21.923 1.00 84.56 204 GLU A O 1
ATOM 1695 N N . GLU A 1 205 ? -11.933 5.281 20.664 1.00 83.88 205 GLU A N 1
ATOM 1696 C CA . GLU A 1 205 ? -11.159 5.050 19.440 1.00 83.88 205 GLU A CA 1
ATOM 1697 C C . GLU A 1 205 ? -10.461 6.344 19.000 1.00 83.88 205 GLU A C 1
ATOM 1699 O O . GLU A 1 205 ? -9.250 6.329 18.779 1.00 83.88 205 GLU A O 1
ATOM 1704 N N . ILE A 1 206 ? -11.172 7.478 18.975 1.00 82.88 206 ILE A N 1
ATOM 1705 C CA . ILE A 1 206 ? -10.602 8.795 18.648 1.00 82.88 206 ILE A CA 1
ATOM 1706 C C . ILE A 1 206 ? -9.415 9.120 19.563 1.00 82.88 206 ILE A C 1
ATOM 1708 O O . ILE A 1 206 ? -8.330 9.442 19.072 1.00 82.88 206 ILE A O 1
ATOM 1712 N N . GLN A 1 207 ? -9.581 9.004 20.884 1.00 83.06 207 GLN A N 1
ATOM 1713 C CA . GLN A 1 207 ? -8.519 9.324 21.844 1.00 83.06 207 GLN A CA 1
ATOM 1714 C C . GLN A 1 207 ? -7.289 8.426 21.666 1.00 83.06 207 GLN A C 1
ATOM 1716 O O . GLN A 1 207 ? -6.158 8.916 21.703 1.00 83.06 207 GLN A O 1
ATOM 1721 N N . ARG A 1 208 ? -7.493 7.130 21.401 1.00 83.12 208 ARG A N 1
ATOM 1722 C CA . ARG A 1 208 ? -6.400 6.186 21.117 1.00 83.12 208 ARG A CA 1
ATOM 1723 C C . ARG A 1 208 ? -5.671 6.527 19.819 1.00 83.12 208 ARG A C 1
ATOM 1725 O O . ARG A 1 208 ? -4.446 6.475 19.771 1.00 83.12 208 ARG A O 1
ATOM 1732 N N . VAL A 1 209 ? -6.388 6.914 18.764 1.00 85.44 209 VAL A N 1
ATOM 1733 C CA . VAL A 1 209 ? -5.752 7.352 17.511 1.00 85.44 209 VAL A CA 1
ATOM 1734 C C . VAL A 1 209 ? -4.946 8.631 17.729 1.00 85.44 209 VAL A C 1
ATOM 1736 O O . VAL A 1 209 ? -3.813 8.739 17.261 1.00 85.44 209 VAL A O 1
ATOM 1739 N N . VAL A 1 210 ? -5.494 9.599 18.464 1.00 84.19 210 VAL A N 1
ATOM 1740 C CA . VAL A 1 210 ? -4.813 10.864 18.764 1.00 84.19 210 VAL A CA 1
ATOM 1741 C C . VAL A 1 210 ? -3.550 10.638 19.602 1.00 84.19 210 VAL A C 1
ATOM 1743 O O . VAL A 1 210 ? -2.522 11.264 19.315 1.00 84.19 210 VAL A O 1
ATOM 1746 N N . SER A 1 211 ? -3.581 9.737 20.591 1.00 82.75 211 SER A N 1
ATOM 1747 C CA . SER A 1 211 ? -2.432 9.481 21.470 1.00 82.75 211 SER A CA 1
ATOM 1748 C C . SER A 1 211 ? -1.209 8.977 20.700 1.00 82.75 211 SER A C 1
ATOM 1750 O O . SER A 1 211 ? -0.101 9.450 20.959 1.00 82.75 211 SER A O 1
ATOM 1752 N N . VAL A 1 212 ? -1.401 8.147 19.665 1.00 84.69 212 VAL A N 1
ATOM 1753 C CA . VAL A 1 212 ? -0.319 7.677 18.777 1.00 84.69 212 VAL A CA 1
ATOM 1754 C C . VAL A 1 212 ? 0.494 8.835 18.205 1.00 84.69 212 VAL A C 1
ATOM 1756 O O . VAL A 1 212 ? 1.727 8.806 18.194 1.00 84.69 212 VAL A O 1
ATOM 1759 N N . PHE A 1 213 ? -0.179 9.893 17.754 1.00 82.56 213 PHE A N 1
ATOM 1760 C CA . PHE A 1 213 ? 0.493 11.045 17.162 1.00 82.56 213 PHE A CA 1
ATOM 1761 C C . PHE A 1 213 ? 1.031 12.028 18.213 1.00 82.56 213 PHE A C 1
ATOM 1763 O O . PHE A 1 213 ? 1.999 12.738 17.932 1.00 82.56 213 PHE A O 1
ATOM 1770 N N . GLN A 1 214 ? 0.473 12.058 19.427 1.00 76.00 214 GLN A N 1
ATOM 1771 C CA . GLN A 1 214 ? 0.949 12.913 20.524 1.00 76.00 214 GLN A CA 1
ATOM 1772 C C . GLN A 1 214 ? 2.189 12.354 21.238 1.00 76.00 214 GLN A C 1
ATOM 1774 O O . GLN A 1 214 ? 3.103 13.116 21.566 1.00 76.00 214 GLN A O 1
ATOM 1779 N N . GLU A 1 215 ? 2.258 11.037 21.444 1.00 64.25 215 GLU A N 1
ATOM 1780 C CA . GLU A 1 215 ? 3.394 10.359 22.089 1.00 64.25 215 GLU A CA 1
ATOM 1781 C C . GLU A 1 215 ? 4.679 10.473 21.260 1.00 64.25 215 GLU A C 1
ATOM 1783 O O . GLU A 1 215 ? 5.792 10.541 21.796 1.00 64.25 215 GLU A O 1
ATOM 1788 N N . SER A 1 216 ? 4.532 10.623 19.943 1.00 58.94 216 SER A N 1
ATOM 1789 C CA . SER A 1 216 ? 5.621 10.954 19.031 1.00 58.94 216 SER A CA 1
ATOM 1790 C C . SER A 1 216 ? 6.064 12.424 19.186 1.00 58.94 216 SER A C 1
ATOM 1792 O O . SER A 1 216 ? 5.826 13.292 18.343 1.00 58.94 216 SER A O 1
ATOM 1794 N N . LYS A 1 217 ? 6.781 12.730 20.279 1.00 48.41 217 LYS A N 1
ATOM 1795 C CA . LYS A 1 217 ? 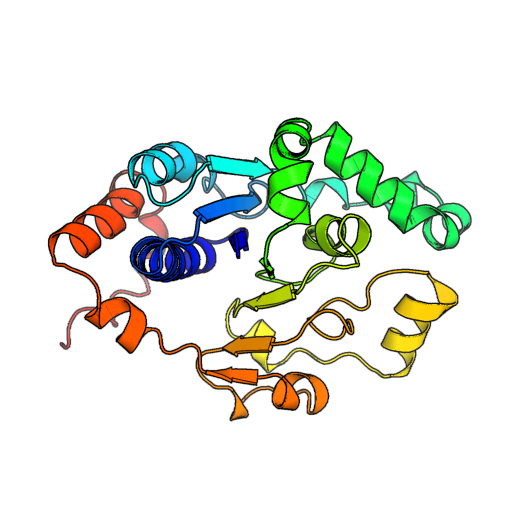7.291 14.073 20.660 1.00 48.41 217 LYS A CA 1
ATOM 1796 C C . LYS A 1 217 ? 8.047 14.848 19.560 1.00 48.41 217 LYS A C 1
ATOM 1798 O O . LYS A 1 217 ? 8.347 16.026 19.735 1.00 48.41 217 LYS A O 1
ATOM 1803 N N . SER A 1 218 ? 8.362 14.227 18.424 1.00 46.88 218 SER A N 1
ATOM 1804 C CA . SER A 1 218 ? 9.120 14.816 17.319 1.00 46.88 218 SER A CA 1
ATOM 1805 C C . SER A 1 218 ? 8.298 15.188 16.070 1.00 46.88 218 SER A C 1
ATOM 1807 O O . SER A 1 218 ? 8.855 15.790 15.151 1.00 46.88 218 SER A O 1
ATOM 1809 N N . ILE A 1 219 ? 6.984 14.930 16.039 1.00 47.88 219 ILE A N 1
ATOM 1810 C CA . ILE A 1 219 ? 6.120 15.246 14.880 1.00 47.88 219 ILE A CA 1
ATOM 1811 C C . ILE A 1 219 ? 5.511 16.662 14.959 1.00 47.88 219 ILE A C 1
ATOM 1813 O O . ILE A 1 219 ? 5.194 17.287 13.943 1.00 47.88 219 ILE A O 1
ATOM 1817 N N . CYS A 1 220 ? 5.454 17.243 16.161 1.00 36.16 220 CY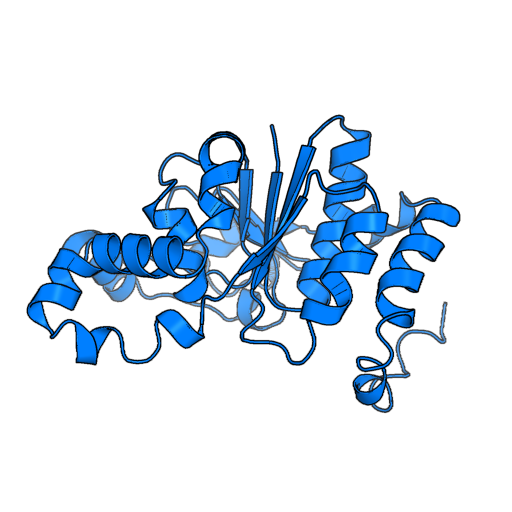S A N 1
ATOM 1818 C CA . CYS A 1 220 ? 4.745 18.497 16.452 1.00 36.16 220 CYS A CA 1
ATOM 1819 C C . CYS A 1 220 ? 5.410 19.789 15.909 1.00 36.16 220 CYS A C 1
ATOM 1821 O O . CYS A 1 220 ? 4.929 20.895 16.151 1.00 36.16 220 CYS A O 1
ATOM 1823 N N . THR A 1 221 ? 6.501 19.694 15.140 1.00 31.55 221 THR A N 1
ATOM 1824 C CA . THR A 1 221 ? 7.132 20.870 14.502 1.00 31.55 221 THR A CA 1
ATOM 1825 C C . THR A 1 221 ? 6.525 21.246 13.145 1.00 31.55 221 THR A C 1
ATOM 1827 O O . THR A 1 221 ? 6.781 22.345 12.655 1.00 31.55 221 THR A O 1
ATOM 1830 N N . MET A 1 222 ? 5.653 20.416 12.556 1.00 33.03 222 MET A N 1
ATOM 1831 C CA . MET A 1 222 ? 4.959 20.746 11.296 1.00 33.03 222 MET A CA 1
ATOM 1832 C C . MET A 1 222 ? 3.622 21.488 11.479 1.00 33.03 222 MET A C 1
ATOM 1834 O O . MET A 1 222 ? 3.081 22.031 10.515 1.00 33.03 222 MET A O 1
ATOM 1838 N N . THR A 1 223 ? 3.095 21.582 12.702 1.00 34.66 223 THR A N 1
ATOM 1839 C CA . THR A 1 223 ? 1.722 22.059 12.953 1.00 34.66 223 THR A CA 1
ATOM 1840 C C . THR A 1 223 ? 1.594 23.577 13.117 1.00 34.66 223 THR A C 1
ATOM 1842 O O . THR A 1 223 ? 0.487 24.109 13.050 1.00 34.66 223 THR A O 1
ATOM 1845 N N . ARG A 1 224 ? 2.696 24.332 13.261 1.00 29.25 224 ARG A N 1
ATOM 1846 C CA . ARG A 1 224 ? 2.619 25.793 13.483 1.00 29.25 224 ARG A CA 1
ATOM 1847 C C . ARG A 1 224 ? 2.237 26.616 12.241 1.00 29.25 224 ARG A C 1
ATOM 1849 O O . ARG A 1 224 ? 1.941 27.794 12.385 1.00 29.25 224 ARG A O 1
ATOM 1856 N N . ARG A 1 225 ? 2.186 26.013 11.044 1.00 29.27 225 ARG A N 1
ATOM 1857 C CA . ARG A 1 225 ? 1.721 26.670 9.799 1.00 29.27 225 ARG A CA 1
ATOM 1858 C C . ARG A 1 225 ? 0.395 26.138 9.235 1.00 29.27 225 ARG A C 1
ATOM 1860 O O . ARG A 1 225 ? -0.040 26.620 8.197 1.00 29.27 225 ARG A O 1
ATOM 1867 N N . LYS A 1 226 ? -0.267 25.191 9.912 1.00 32.56 226 LYS A N 1
ATOM 1868 C CA . LYS A 1 226 ? -1.592 24.661 9.523 1.00 32.56 226 LYS A CA 1
ATOM 1869 C C . LYS A 1 226 ? -2.594 24.598 10.687 1.00 32.56 226 LYS A C 1
ATOM 1871 O O . LYS A 1 226 ? -3.568 23.855 10.629 1.00 32.56 226 LYS A O 1
ATOM 1876 N N . ARG A 1 227 ? -2.413 25.420 11.729 1.00 26.64 227 ARG A N 1
ATOM 1877 C CA . ARG A 1 227 ? -3.508 25.771 12.651 1.00 26.64 227 ARG A CA 1
ATOM 1878 C C . ARG A 1 227 ? -4.489 26.694 11.926 1.00 26.64 227 ARG A C 1
ATOM 1880 O O . ARG A 1 227 ? -4.439 27.902 12.097 1.00 26.64 227 ARG A O 1
ATOM 1887 N N . LEU A 1 228 ? -5.306 26.123 11.053 1.00 28.17 228 LEU A N 1
ATOM 1888 C CA . LEU A 1 228 ? -6.482 26.790 10.485 1.00 28.17 228 LEU A CA 1
ATOM 1889 C C . LEU A 1 228 ? -7.638 25.816 10.204 1.00 28.17 228 LEU A C 1
ATOM 1891 O O . LEU A 1 228 ? -8.701 26.268 9.816 1.00 28.17 228 LEU A O 1
ATOM 1895 N N . PHE A 1 229 ? -7.474 24.509 10.456 1.00 31.38 229 PHE A N 1
ATOM 1896 C CA . PHE A 1 229 ? -8.500 23.496 10.161 1.00 31.38 229 PHE A CA 1
ATOM 1897 C C . PHE A 1 229 ? -9.147 22.825 11.384 1.00 31.38 229 PHE A C 1
ATOM 1899 O O . PHE A 1 229 ? -9.944 21.920 11.210 1.00 31.38 229 PHE A O 1
ATOM 1906 N N . LEU A 1 230 ? -8.850 23.259 12.613 1.00 30.73 230 LEU A N 1
ATOM 1907 C CA . LEU A 1 230 ? -9.412 22.647 13.834 1.00 30.73 230 LEU A CA 1
ATOM 1908 C C . LEU A 1 230 ? -10.099 23.654 14.771 1.00 30.73 230 LEU A C 1
ATOM 1910 O O . LEU A 1 230 ? -10.184 23.415 15.967 1.00 30.73 230 LEU A O 1
ATOM 1914 N N . HIS A 1 231 ? -10.553 24.801 14.256 1.00 24.97 231 HIS A N 1
ATOM 1915 C CA . HIS A 1 231 ? -11.221 25.810 15.091 1.00 24.97 231 HIS A CA 1
ATOM 1916 C C . HIS A 1 231 ? -12.552 26.346 14.554 1.00 24.97 231 HIS A C 1
ATOM 1918 O O . HIS A 1 231 ? -13.016 27.348 15.073 1.00 24.97 231 HIS A O 1
ATOM 1924 N N . ASN A 1 232 ? -13.185 25.683 13.583 1.00 26.12 232 ASN A N 1
ATOM 1925 C CA . ASN A 1 232 ? -14.568 25.985 13.188 1.00 26.12 232 ASN A CA 1
ATOM 1926 C C . ASN A 1 232 ? -15.346 24.691 12.882 1.00 26.12 232 ASN A C 1
ATOM 1928 O O . ASN A 1 232 ? -15.828 24.505 11.765 1.00 26.12 232 ASN A O 1
ATOM 1932 N N 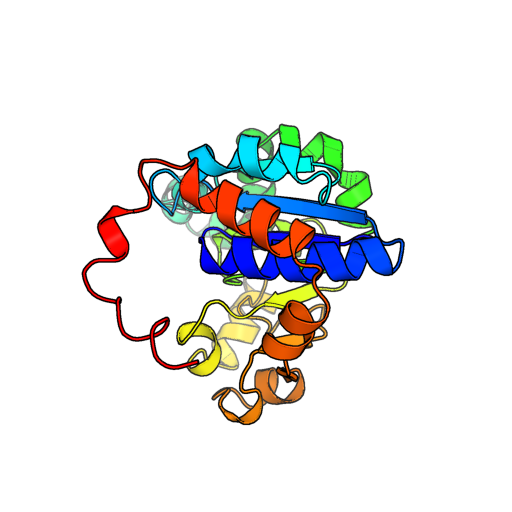. LEU A 1 233 ? -15.410 23.798 13.871 1.00 31.39 233 LEU A N 1
ATOM 1933 C CA . LEU A 1 233 ? -16.561 22.918 14.080 1.00 31.39 233 LEU A CA 1
ATOM 1934 C C . LEU A 1 233 ? -17.315 23.460 15.295 1.00 31.39 233 LEU A C 1
ATOM 1936 O O . LEU A 1 233 ? -16.612 23.835 16.264 1.00 31.39 233 LEU A O 1
#

Foldseek 3Di:
DAEEQEDADPVSVLLLLLVLVVCVVVVHAYEYEYADPPDPLPVVLQVLSVVLVSHPHHFYFHFPVLCVCVCVVLDPVCQQAVVLVVNLVSRCVRRVVVVVCLVVLLPYEYEYEPFDRSCQNSCSSNVPHQYEYEDPPPCLQPDDDDPVLCCCQVPRRVGDSTSQQRPSHQAYEDQDLVSRPYPSNSVRYDHDPVVVSVVPDDPVSVVSSVVSVVSSVPPPPVCPVPVPPPPDD

pLDDT: mean 87.92, std 16.41, range [24.97, 98.69]

Secondary structure (DSSP, 8-state):
-EEEEEESSHHHHHHHHHHHHHHHHTT--EEEEEE-SSSTTGGGGHHHHHTT--SSEEEEE--TTTTTTHHHHH-HHHHHHSHHHHHHHHHHHH-GGGGGGHHHHHTEEEEEES-SGGGHHHHHH-TTS-EEEEP-SHHHHH----HHHHHIIIIIS-----TT-STTEEEEEES-GGG-S-HHHHTTEEE--HHHHHHTS-HHHHHHHHHHHHH-TTSTTSGGG-TTSSS--

Sequence (233 aa):
MNQVYCGCGLYHIYISILKAIDDKKNGRKALLVVINDRTKNIETLIEPLRSLDLFEEVLSVESYTLFKGLKKRLGIFKYFFGRAKAIKKEFEERNPQILEWDAFIANAEINLYHVVKSRAYFIIKYPNNNFRMMEEGTGTYVQTLSWSQRVLRKYLMNYPMLMGYDNNFSEVLVQFPDQIKSPILRKKAVELNLEELEVNMTEEEIQRVVSVFQESKSICTMTRRKRLFLHNL

Radius of gyration: 18.14 Å; chains: 1; bounding box: 43×43×48 Å